Protein AF-A0A2P6FDF3-F1 (afdb_monomer_lite)

Organism: NCBI:txid2138

Foldseek 3Di:
DPPPDDDLLDDDDDDEAEEEAQDDPDCKAADPRYTYHYNVHCRSVCCPPPDPLPPLVVQLNVLLVVDQVLLDAPPCSSQSSCLRSQVCNCVPPVDGPCPDPVNVVVLVVLVPDDPVPNDLVPDPDSSSNNVLVVVLCVVQHPCLVSVLSSVSSPDDPVQRDPHNVSSVVVCQVSSCVSRVHNCVVSD

Secondary structure (DSSP, 8-state):
--TT--GGGSPP-----EE--SS-SSSEEEETTEEEE-TTSTHHHHHHHS-GGG-HHHHHHHHHTT--GGG--TT-HHHHHHHHHHHHHHHHHS--GGGSHHHHHHHHHHHTS-TTT--STT---HHHHHHHHHHHHHHH-TTHHHHHHHHHHTS-GGGS--SHHHHHHHHHHHHHHHHTS--TTT-

pLDDT: mean 93.35, std 7.38, range [57.66, 98.5]

Sequence (187 aa):
MNPNYSGIAKKHQQYIHIVNPDTGAGYASATNYHITFQNDTSAGADLFTSTSNNQWGLWHEIGHTYQTPQYQWNGLTEVTVNISALYVQQKLFNANRLDTPSQITKIKDHFAQSDQQRNFDDISDLFTKLAMFWQLQMAFGNNFYPTLSQYYRLLPFSDNPGTNVEKQQLFIEMTSQVSNCNLAPFL

InterPro domains:
  IPR031161 Peptidase family M60 domain [PF13402] (12-186)
  IPR031161 Peptidase family M60 domain [PS51723] (1-141)
  IPR042279 Peptidase M60, enhancin-like domain 3 [G3DSA:1.10.390.30] (67-187)
  IPR051244 TRPM8 Channel-Associated Factors [PTHR15730] (23-186)

Structure (mmCIF, N/CA/C/O backbone):
data_AF-A0A2P6FDF3-F1
#
_entry.id   AF-A0A2P6FDF3-F1
#
loop_
_atom_site.group_PDB
_atom_site.id
_atom_site.type_symbol
_atom_site.label_atom_id
_atom_site.label_alt_id
_atom_site.label_comp_id
_atom_site.label_asym_id
_atom_site.label_entity_id
_atom_site.label_seq_id
_atom_site.pdbx_PDB_ins_code
_atom_site.Cartn_x
_atom_site.Cartn_y
_atom_site.Cartn_z
_atom_site.occupancy
_atom_site.B_iso_or_equiv
_atom_site.auth_seq_id
_atom_site.auth_comp_id
_atom_site.auth_asym_id
_atom_site.auth_atom_id
_atom_site.pdbx_PDB_model_num
ATOM 1 N N . MET A 1 1 ? 0.413 -17.403 7.632 1.00 57.66 1 MET A N 1
ATOM 2 C CA . MET A 1 1 ? -0.646 -18.150 6.915 1.00 57.66 1 MET A CA 1
ATOM 3 C C . MET A 1 1 ? -0.856 -19.473 7.619 1.00 57.66 1 MET A C 1
ATOM 5 O O . MET A 1 1 ? 0.130 -20.155 7.870 1.00 57.66 1 MET A O 1
ATOM 9 N N . ASN A 1 2 ? -2.098 -19.835 7.942 1.00 59.56 2 ASN A N 1
ATOM 10 C CA . ASN A 1 2 ? -2.384 -21.174 8.455 1.00 59.56 2 ASN A CA 1
ATOM 11 C C . ASN A 1 2 ? -2.309 -22.176 7.278 1.00 59.56 2 ASN A C 1
ATOM 13 O O . ASN A 1 2 ? -3.074 -22.031 6.320 1.00 59.56 2 ASN A O 1
ATOM 17 N N . PRO A 1 3 ? -1.375 -23.147 7.310 1.00 60.97 3 PRO A N 1
ATOM 18 C CA . PRO A 1 3 ? -1.158 -24.093 6.215 1.00 60.97 3 PRO A CA 1
ATOM 19 C C . PRO A 1 3 ? -2.322 -25.074 6.024 1.00 60.97 3 PRO A C 1
ATOM 21 O O . PRO A 1 3 ? -2.383 -25.742 4.995 1.00 60.97 3 PRO A O 1
ATOM 24 N N . ASN A 1 4 ? -3.257 -25.135 6.977 1.00 64.56 4 ASN A N 1
ATOM 25 C CA . ASN A 1 4 ? -4.412 -26.027 6.933 1.00 64.56 4 ASN A CA 1
ATOM 26 C C . ASN A 1 4 ? -5.584 -25.459 6.110 1.00 64.56 4 ASN A C 1
ATOM 28 O O . ASN A 1 4 ? -6.564 -26.167 5.890 1.00 64.56 4 ASN A O 1
ATOM 32 N N . TYR A 1 5 ? -5.514 -24.204 5.646 1.00 66.88 5 TYR A N 1
ATOM 33 C CA . TYR A 1 5 ? -6.557 -23.634 4.789 1.00 66.88 5 TYR A CA 1
ATOM 34 C C . TYR A 1 5 ? -6.471 -24.160 3.345 1.00 66.88 5 TYR A C 1
ATOM 36 O O . TYR A 1 5 ? -5.402 -24.198 2.730 1.00 66.88 5 TYR A O 1
ATOM 44 N N . SER A 1 6 ? -7.626 -24.528 2.788 1.00 69.50 6 SER A N 1
ATOM 45 C CA . SER A 1 6 ? -7.818 -25.022 1.419 1.00 69.50 6 SER A CA 1
ATOM 46 C C . SER A 1 6 ? -8.775 -24.111 0.628 1.00 69.50 6 SER A C 1
ATOM 48 O O . SER A 1 6 ? -9.271 -23.111 1.152 1.00 69.50 6 SER A O 1
ATOM 50 N N . GLY A 1 7 ? -8.998 -24.408 -0.657 1.00 81.06 7 GLY A N 1
ATOM 51 C CA . GLY A 1 7 ? -9.912 -23.635 -1.508 1.00 81.06 7 GLY A CA 1
ATOM 52 C C . GLY A 1 7 ? -9.504 -22.166 -1.665 1.00 81.06 7 GLY A C 1
ATOM 53 O O . GLY A 1 7 ? -8.318 -21.857 -1.770 1.00 81.06 7 GLY A O 1
ATOM 54 N N . ILE A 1 8 ? -10.487 -21.262 -1.641 1.00 77.44 8 ILE A N 1
ATOM 55 C CA . ILE A 1 8 ? -10.323 -19.813 -1.878 1.00 77.44 8 ILE A CA 1
ATOM 56 C C . ILE A 1 8 ? -9.399 -19.109 -0.864 1.00 77.44 8 ILE A C 1
ATOM 58 O O . ILE A 1 8 ? -8.847 -18.043 -1.137 1.00 77.44 8 ILE A O 1
ATOM 62 N N . ALA A 1 9 ? -9.173 -19.705 0.310 1.00 76.81 9 ALA A N 1
ATOM 63 C CA . ALA A 1 9 ? -8.260 -19.166 1.317 1.00 76.81 9 ALA A CA 1
ATOM 64 C C . ALA A 1 9 ? -6.781 -19.508 1.037 1.00 76.81 9 ALA A C 1
ATOM 66 O O . ALA A 1 9 ? -5.882 -18.827 1.554 1.00 76.81 9 ALA A O 1
ATOM 67 N N . LYS A 1 10 ? -6.510 -20.520 0.199 1.00 79.44 10 LYS A N 1
ATOM 68 C CA . LYS A 1 10 ? -5.158 -20.924 -0.200 1.00 79.44 10 LYS A CA 1
ATOM 69 C C . LYS A 1 10 ? -4.652 -20.031 -1.333 1.00 79.44 10 LYS A C 1
ATOM 71 O O . LYS A 1 10 ? -5.355 -19.779 -2.305 1.00 79.44 10 LYS A O 1
ATOM 76 N N . LYS A 1 11 ? -3.395 -19.584 -1.240 1.00 75.25 11 LYS A N 1
ATOM 77 C CA . LYS A 1 11 ? -2.733 -18.903 -2.359 1.00 75.25 11 LYS A CA 1
ATOM 78 C C . LYS A 1 11 ? -2.626 -19.874 -3.541 1.00 75.25 11 LYS A C 1
ATOM 80 O O . LYS A 1 11 ? -1.993 -20.924 -3.413 1.00 75.25 11 LYS A O 1
ATOM 85 N N . HIS A 1 12 ? -3.218 -19.516 -4.678 1.00 75.06 12 HIS A N 1
ATOM 86 C CA . HIS A 1 12 ? -3.027 -20.252 -5.923 1.00 75.06 12 HIS A CA 1
ATOM 87 C C . HIS A 1 12 ? -1.585 -20.103 -6.419 1.00 75.06 12 HIS A C 1
ATOM 89 O O . HIS A 1 12 ? -0.939 -19.072 -6.213 1.00 75.06 12 HIS A O 1
ATOM 95 N N . GLN A 1 13 ? -1.068 -21.148 -7.066 1.00 77.75 13 GLN A N 1
ATOM 96 C CA . GLN A 1 13 ? 0.207 -21.050 -7.764 1.00 77.75 13 GLN A CA 1
ATOM 97 C C . GLN A 1 13 ? 0.029 -20.066 -8.920 1.00 77.75 13 GLN A C 1
ATOM 99 O O . GLN A 1 13 ? -0.765 -20.307 -9.824 1.00 77.75 13 GLN A O 1
ATOM 104 N N . GLN A 1 14 ? 0.732 -18.942 -8.846 1.00 76.06 14 GLN A N 1
ATOM 105 C CA . GLN A 1 14 ? 0.647 -17.869 -9.826 1.00 76.06 14 GLN A CA 1
ATOM 106 C C . GLN A 1 14 ? 2.043 -17.379 -10.180 1.00 76.06 14 GLN A C 1
ATOM 108 O O . GLN A 1 14 ? 2.940 -17.360 -9.331 1.00 76.06 14 GLN A O 1
ATOM 113 N N . TYR A 1 15 ? 2.195 -16.989 -11.437 1.00 86.38 15 TYR A N 1
ATOM 114 C CA . TYR A 1 15 ? 3.407 -16.402 -11.984 1.00 86.38 15 TYR A CA 1
ATOM 115 C C . TYR A 1 15 ? 3.173 -14.908 -12.182 1.00 86.38 15 TYR A C 1
ATOM 117 O O . TYR A 1 15 ? 2.071 -14.497 -12.539 1.00 86.38 15 TYR A O 1
ATOM 125 N N . ILE A 1 16 ? 4.208 -14.106 -11.949 1.00 91.81 16 ILE A N 1
ATOM 126 C CA . ILE A 1 16 ? 4.201 -12.697 -12.334 1.00 91.81 16 ILE A CA 1
ATOM 127 C C . ILE A 1 16 ? 4.784 -12.621 -13.740 1.00 91.81 16 ILE A C 1
ATOM 129 O O . ILE A 1 16 ? 5.938 -12.991 -13.948 1.00 91.81 16 ILE A O 1
ATOM 133 N N . HIS A 1 17 ? 3.979 -12.171 -14.699 1.00 95.81 17 HIS A N 1
ATOM 134 C CA . HIS A 1 17 ? 4.448 -11.869 -16.044 1.00 95.81 17 HIS A CA 1
ATOM 135 C C . HIS A 1 17 ? 4.932 -10.420 -16.084 1.00 95.81 17 HIS A C 1
ATOM 137 O O . HIS A 1 17 ? 4.198 -9.514 -15.691 1.00 95.81 17 HIS A O 1
ATOM 143 N N . ILE A 1 18 ? 6.165 -10.217 -16.541 1.00 97.12 18 ILE A N 1
ATOM 144 C CA . ILE A 1 18 ? 6.782 -8.900 -16.684 1.00 97.12 18 ILE A CA 1
ATOM 145 C C . ILE A 1 18 ? 6.988 -8.638 -18.171 1.00 97.12 18 ILE A C 1
ATOM 147 O O . ILE A 1 18 ? 7.578 -9.472 -18.857 1.00 97.12 18 ILE A O 1
ATOM 151 N N . VAL A 1 19 ? 6.520 -7.490 -18.654 1.00 97.06 19 VAL A N 1
ATOM 152 C CA . VAL A 1 19 ? 6.705 -7.042 -20.038 1.00 97.06 19 VAL A CA 1
ATOM 153 C C . VAL A 1 19 ? 7.520 -5.748 -20.082 1.00 97.06 19 VAL A C 1
ATOM 155 O O . VAL A 1 19 ? 7.410 -4.902 -19.195 1.00 97.06 19 VAL A O 1
ATOM 158 N N . ASN A 1 20 ? 8.344 -5.595 -21.121 1.00 96.75 20 ASN A N 1
ATOM 159 C CA . ASN A 1 20 ? 9.220 -4.438 -21.333 1.00 96.75 20 ASN A CA 1
ATOM 160 C C . ASN A 1 20 ? 8.981 -3.842 -22.736 1.00 96.75 20 ASN A C 1
ATOM 162 O O . ASN A 1 20 ? 9.774 -4.076 -23.646 1.00 96.75 20 ASN A O 1
ATOM 166 N N . PRO A 1 21 ? 7.831 -3.177 -22.955 1.00 97.00 21 PRO A N 1
ATOM 167 C CA . PRO A 1 21 ? 7.507 -2.550 -24.231 1.00 97.00 21 PRO A CA 1
ATOM 168 C C . PRO A 1 21 ? 8.292 -1.248 -24.430 1.00 97.00 21 PRO A C 1
ATOM 170 O O . PRO A 1 21 ? 8.851 -0.691 -23.484 1.00 97.00 21 PRO A O 1
ATOM 173 N N . ASP A 1 22 ? 8.269 -0.720 -25.653 1.00 97.44 22 ASP A N 1
ATOM 174 C CA . ASP A 1 22 ? 8.882 0.578 -25.947 1.00 97.44 22 ASP A CA 1
ATOM 175 C C . ASP A 1 22 ? 8.190 1.726 -25.207 1.00 97.44 22 ASP A C 1
ATOM 177 O O . ASP A 1 22 ? 8.873 2.605 -24.695 1.00 97.44 22 ASP A O 1
ATOM 181 N N . THR A 1 23 ? 6.857 1.694 -25.108 1.00 97.19 23 THR A N 1
ATOM 182 C CA . THR A 1 23 ? 6.051 2.728 -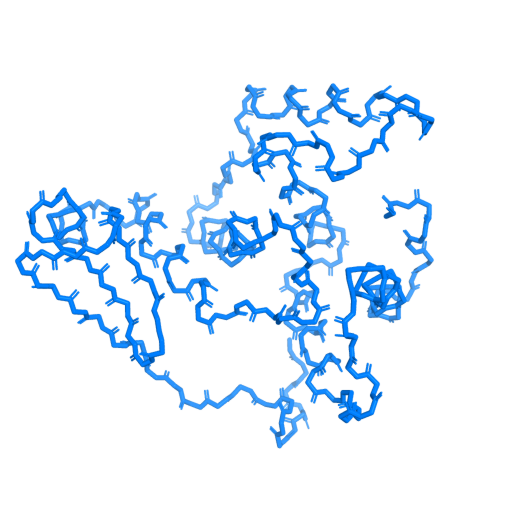24.443 1.00 97.19 23 THR A CA 1
ATOM 183 C C . THR A 1 23 ? 5.000 2.134 -23.510 1.00 97.19 23 THR A C 1
ATOM 185 O O . THR A 1 23 ? 4.612 0.968 -23.643 1.00 97.19 23 THR A O 1
ATOM 188 N N . GLY A 1 24 ? 4.530 2.926 -22.543 1.00 94.94 24 GLY A N 1
ATOM 189 C CA . GLY A 1 24 ? 3.556 2.476 -21.548 1.00 94.94 24 GLY A CA 1
ATOM 190 C C . GLY A 1 24 ? 2.931 3.604 -20.728 1.00 94.94 24 GLY A C 1
ATOM 191 O O . GLY A 1 24 ? 3.204 4.783 -20.935 1.00 94.94 24 GLY A O 1
ATOM 192 N N . ALA A 1 25 ? 2.052 3.233 -19.796 1.00 93.94 25 ALA A N 1
ATOM 193 C CA . ALA A 1 25 ? 1.440 4.174 -18.863 1.00 93.94 25 ALA A CA 1
ATOM 194 C C . ALA A 1 25 ? 2.305 4.346 -17.606 1.00 93.94 25 ALA A C 1
ATOM 196 O O . ALA A 1 25 ? 2.797 3.365 -17.048 1.00 93.94 25 ALA A O 1
ATOM 197 N N . GLY A 1 26 ? 2.436 5.588 -17.133 1.00 95.31 26 GLY A N 1
ATOM 198 C CA . GLY A 1 26 ? 3.179 5.908 -15.913 1.00 95.31 26 GLY A CA 1
ATOM 199 C C . GLY A 1 26 ? 4.690 5.732 -16.065 1.00 95.31 26 GLY A C 1
ATOM 200 O O . GLY A 1 26 ? 5.231 5.869 -17.158 1.00 95.31 26 GLY A O 1
ATOM 201 N N . TYR A 1 27 ? 5.363 5.456 -14.948 1.00 97.06 27 TYR A N 1
ATOM 202 C CA . TYR A 1 27 ? 6.765 5.031 -14.931 1.00 97.06 27 TYR A CA 1
ATOM 203 C C . TYR A 1 27 ? 6.866 3.515 -15.149 1.00 97.06 27 TYR A C 1
ATOM 205 O O . TYR A 1 27 ? 7.557 3.051 -16.043 1.00 97.06 27 TYR A O 1
ATOM 213 N N . ALA A 1 28 ? 6.097 2.760 -14.373 1.00 97.88 28 ALA A N 1
ATOM 214 C CA . ALA A 1 28 ? 5.775 1.356 -14.570 1.00 97.88 28 ALA A CA 1
ATOM 215 C C . ALA A 1 28 ? 4.261 1.203 -14.337 1.00 97.88 28 ALA A C 1
ATOM 217 O O . ALA A 1 28 ? 3.597 2.167 -13.939 1.00 97.88 28 ALA A O 1
ATOM 218 N N . SER A 1 29 ? 3.691 0.039 -14.647 1.00 97.75 29 SER A N 1
ATOM 219 C CA . SER A 1 29 ? 2.267 -0.202 -14.386 1.00 97.75 29 SER A CA 1
ATOM 220 C C . SER A 1 29 ? 1.937 -1.667 -14.146 1.00 97.75 29 SER A C 1
ATOM 222 O O . SER A 1 29 ? 2.615 -2.570 -14.637 1.00 97.75 29 SER A O 1
ATOM 224 N N . ALA A 1 30 ? 0.827 -1.902 -13.457 1.00 97.44 30 ALA A N 1
ATOM 225 C CA . ALA A 1 30 ? 0.239 -3.212 -13.258 1.00 97.44 30 ALA A CA 1
ATOM 226 C C . ALA A 1 30 ? -1.193 -3.227 -13.791 1.00 97.44 30 ALA A C 1
ATOM 228 O O . ALA A 1 30 ? -1.990 -2.322 -13.547 1.00 97.44 30 ALA A O 1
ATOM 229 N N . THR A 1 31 ? -1.536 -4.285 -14.514 1.00 94.88 31 THR A N 1
ATOM 230 C CA . THR A 1 31 ? -2.902 -4.542 -14.967 1.00 94.88 31 THR A CA 1
ATOM 231 C C . THR A 1 31 ? -3.182 -6.036 -14.881 1.00 94.88 31 THR A C 1
ATOM 233 O O . THR A 1 31 ? -2.358 -6.821 -14.403 1.00 94.88 31 THR A O 1
ATOM 236 N N . ASN A 1 32 ? -4.362 -6.455 -15.323 1.00 92.81 32 ASN A N 1
ATOM 237 C CA . ASN A 1 32 ? -4.676 -7.869 -15.416 1.00 92.81 32 ASN A CA 1
ATOM 238 C C . ASN A 1 32 ? -3.591 -8.590 -16.231 1.00 92.81 32 ASN A C 1
ATOM 240 O O . ASN A 1 32 ? -3.209 -8.151 -17.312 1.00 92.81 32 ASN A O 1
ATOM 244 N N . TYR A 1 33 ? -3.136 -9.727 -15.702 1.00 92.44 33 TYR A N 1
ATOM 245 C CA . TYR A 1 33 ? -2.178 -10.656 -16.313 1.00 92.44 33 TYR A CA 1
ATOM 246 C C . TYR A 1 33 ? -0.697 -10.255 -16.324 1.00 92.44 33 TYR A C 1
ATOM 248 O O . TYR A 1 33 ? 0.123 -11.170 -16.395 1.00 92.44 33 TYR A O 1
ATOM 256 N N . HIS A 1 34 ? -0.317 -8.976 -16.241 1.00 95.69 34 HIS A N 1
ATOM 257 C CA . HIS A 1 34 ? 1.097 -8.580 -16.285 1.00 95.69 34 HIS A CA 1
ATOM 258 C C . HIS A 1 34 ? 1.412 -7.271 -15.551 1.00 95.69 34 HIS A C 1
ATOM 260 O O . HIS A 1 34 ? 0.542 -6.433 -15.308 1.00 95.69 34 HIS A O 1
ATOM 266 N N . ILE A 1 35 ? 2.702 -7.074 -15.287 1.00 97.75 35 ILE A N 1
ATOM 267 C CA . ILE A 1 35 ? 3.297 -5.783 -14.930 1.00 97.75 35 ILE A CA 1
ATOM 268 C C . ILE A 1 35 ? 4.232 -5.316 -16.049 1.00 97.75 35 ILE A C 1
ATOM 270 O O . ILE A 1 35 ? 4.837 -6.133 -16.743 1.00 97.75 35 ILE A O 1
ATOM 274 N N . THR A 1 36 ? 4.339 -4.008 -16.226 1.00 98.19 36 THR A N 1
ATOM 275 C CA . THR A 1 36 ? 4.992 -3.358 -17.362 1.00 98.19 36 THR A CA 1
ATOM 276 C C . THR A 1 36 ? 6.081 -2.418 -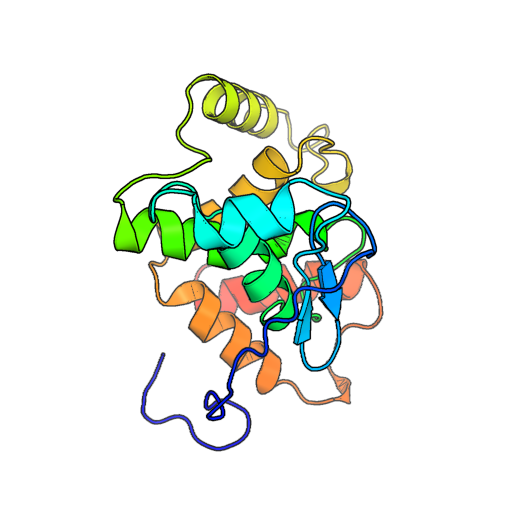16.873 1.00 98.19 36 THR A C 1
ATOM 278 O O . THR A 1 36 ? 5.826 -1.585 -16.008 1.00 98.19 36 THR A O 1
ATOM 281 N N . PHE A 1 37 ? 7.268 -2.527 -17.467 1.00 98.25 37 PHE A N 1
ATOM 282 C CA . PHE A 1 37 ? 8.393 -1.609 -17.279 1.00 98.25 37 PHE A CA 1
ATOM 283 C C . PHE A 1 37 ? 8.807 -1.096 -18.655 1.00 98.25 37 PHE A C 1
ATOM 285 O O . PHE A 1 37 ? 9.518 -1.793 -19.362 1.00 98.25 37 PHE A O 1
ATOM 292 N N . GLN A 1 38 ? 8.319 0.061 -19.085 1.00 97.38 38 GLN A N 1
ATOM 293 C CA . GLN A 1 38 ? 8.517 0.576 -20.446 1.00 97.38 38 GLN A CA 1
ATOM 294 C C . GLN A 1 38 ? 9.881 1.262 -20.655 1.00 97.38 38 GLN A C 1
ATOM 296 O O . GLN A 1 38 ? 10.450 1.817 -19.711 1.00 97.38 38 GLN A O 1
ATOM 301 N N . ASN A 1 39 ? 10.397 1.218 -21.891 1.00 96.25 39 ASN A N 1
ATOM 302 C CA . ASN A 1 39 ? 11.725 1.735 -22.270 1.00 96.25 39 ASN A CA 1
ATOM 303 C C . ASN A 1 39 ? 11.783 3.251 -22.510 1.00 96.25 39 ASN A C 1
ATOM 305 O O . ASN A 1 39 ? 12.855 3.840 -22.390 1.00 96.25 39 ASN A O 1
ATOM 309 N N . ASP A 1 40 ? 10.667 3.889 -22.865 1.00 96.44 40 ASP A N 1
ATOM 310 C CA . ASP A 1 40 ? 10.558 5.350 -23.006 1.00 96.44 40 ASP A CA 1
ATOM 311 C C . ASP A 1 40 ? 10.629 6.093 -21.660 1.00 96.44 40 ASP A C 1
ATOM 313 O O . ASP A 1 40 ? 10.785 7.315 -21.619 1.00 96.44 40 ASP A O 1
ATOM 317 N N . THR A 1 41 ? 10.586 5.344 -20.557 1.00 96.56 41 THR A N 1
ATOM 318 C CA . THR A 1 41 ? 10.941 5.787 -19.208 1.00 96.56 41 THR A CA 1
ATOM 319 C C . THR A 1 41 ? 12.214 5.080 -18.737 1.00 96.56 41 THR A C 1
ATOM 321 O O . THR A 1 41 ? 12.680 4.127 -19.360 1.00 96.56 41 THR A O 1
ATOM 324 N N . SER A 1 42 ? 12.774 5.474 -17.588 1.00 96.50 42 SER A N 1
ATOM 325 C CA . SER A 1 42 ? 13.901 4.717 -17.025 1.00 96.50 42 SER A CA 1
ATOM 326 C C . SER A 1 42 ? 13.498 3.370 -16.406 1.00 96.50 42 SER A C 1
ATOM 328 O O . SER A 1 42 ? 14.386 2.600 -16.062 1.00 96.50 42 SER A O 1
ATOM 330 N N . ALA A 1 43 ? 12.206 3.023 -16.312 1.00 97.12 43 ALA A N 1
ATOM 331 C CA . ALA A 1 43 ? 11.742 1.811 -15.630 1.00 97.12 43 ALA A CA 1
ATOM 332 C C . ALA A 1 43 ? 12.295 0.516 -16.232 1.00 97.12 43 ALA A C 1
ATOM 334 O O . ALA A 1 43 ? 12.720 -0.368 -15.486 1.00 97.12 43 ALA A O 1
ATOM 335 N N . GLY A 1 44 ? 12.335 0.407 -17.564 1.00 96.75 44 GLY A N 1
ATOM 336 C CA . GLY A 1 44 ? 12.959 -0.733 -18.239 1.00 96.75 44 GLY A CA 1
ATOM 337 C C . GLY A 1 44 ? 14.430 -0.894 -17.848 1.00 96.75 44 GLY A C 1
ATOM 338 O O . GLY A 1 44 ? 14.854 -1.969 -17.430 1.00 96.75 44 GLY A O 1
ATOM 339 N N . ALA A 1 45 ? 15.203 0.194 -17.905 1.00 96.19 45 ALA A N 1
ATOM 340 C CA . ALA A 1 45 ? 16.612 0.183 -17.517 1.00 96.19 45 ALA A CA 1
ATOM 341 C C . ALA A 1 45 ? 16.796 -0.124 -16.022 1.00 96.19 45 ALA A C 1
ATOM 343 O O . ALA A 1 45 ? 17.640 -0.947 -15.659 1.00 96.19 45 ALA A O 1
ATOM 344 N N . ASP A 1 46 ? 15.994 0.491 -15.155 1.00 96.56 46 ASP A N 1
ATOM 345 C CA . ASP A 1 46 ? 16.073 0.336 -13.706 1.00 96.56 46 ASP A CA 1
ATOM 346 C C . ASP A 1 46 ? 15.763 -1.106 -13.282 1.00 96.56 46 ASP A C 1
ATOM 348 O O . ASP A 1 46 ? 16.459 -1.643 -12.421 1.00 96.56 46 ASP A O 1
ATOM 352 N N . LEU A 1 47 ? 14.818 -1.782 -13.948 1.00 95.62 47 LEU A N 1
ATOM 353 C CA . LEU A 1 47 ? 14.505 -3.192 -13.701 1.00 95.62 47 LEU A CA 1
ATOM 354 C C . LEU A 1 47 ? 15.740 -4.099 -13.846 1.00 95.62 47 LEU A C 1
ATOM 356 O O . LEU A 1 47 ? 15.940 -4.994 -13.024 1.00 95.62 47 LEU A O 1
ATOM 360 N N . PHE A 1 48 ? 16.578 -3.864 -14.860 1.00 93.06 48 PHE A N 1
ATOM 361 C CA . PHE A 1 48 ? 17.732 -4.719 -15.163 1.00 93.06 48 PHE A CA 1
ATOM 362 C C . PHE A 1 48 ? 19.044 -4.251 -14.529 1.00 93.06 48 PHE A C 1
ATOM 364 O O . PHE A 1 48 ? 19.952 -5.063 -14.347 1.00 93.06 48 PHE A O 1
ATOM 371 N N . THR A 1 49 ? 19.170 -2.960 -14.213 1.00 95.88 49 THR A N 1
ATOM 372 C CA . THR A 1 49 ? 20.445 -2.363 -13.779 1.00 95.88 49 THR A CA 1
ATOM 373 C C . THR A 1 49 ? 20.464 -1.935 -12.316 1.00 95.88 49 THR A C 1
ATOM 375 O O . THR A 1 49 ? 21.547 -1.845 -11.733 1.00 95.88 49 THR A O 1
ATOM 378 N N . SER A 1 50 ? 19.302 -1.721 -11.688 1.00 95.38 50 SER A N 1
ATOM 379 C CA . SER A 1 50 ? 19.251 -1.365 -10.270 1.00 95.38 50 SER A CA 1
ATOM 380 C C . SER A 1 50 ? 19.681 -2.529 -9.387 1.00 95.38 50 SER A C 1
ATOM 382 O O . SER A 1 50 ? 19.335 -3.694 -9.607 1.00 95.38 50 SER A O 1
ATOM 384 N N . THR A 1 51 ? 20.392 -2.195 -8.313 1.00 94.94 51 THR A N 1
ATOM 385 C CA . THR A 1 51 ? 20.733 -3.141 -7.254 1.00 94.94 51 THR A CA 1
ATOM 386 C C . THR A 1 51 ? 19.473 -3.720 -6.624 1.00 94.94 51 THR A C 1
ATOM 388 O O . THR A 1 51 ? 18.432 -3.068 -6.555 1.00 94.94 51 THR A O 1
ATOM 391 N N . SER A 1 52 ? 19.569 -4.941 -6.095 1.00 91.50 52 SER A N 1
ATOM 392 C CA . SER A 1 52 ? 18.414 -5.631 -5.514 1.00 91.50 52 SER A CA 1
ATOM 393 C C . SER A 1 52 ? 17.739 -4.840 -4.390 1.00 91.50 52 SER A C 1
ATOM 395 O O . SER A 1 52 ? 16.530 -4.937 -4.251 1.00 91.50 52 SER A O 1
ATOM 397 N N . ASN A 1 53 ? 18.470 -4.017 -3.631 1.00 91.75 53 ASN A N 1
ATOM 398 C CA . ASN A 1 53 ? 17.921 -3.162 -2.572 1.00 91.75 53 ASN A CA 1
ATOM 399 C C . ASN A 1 53 ? 17.240 -1.869 -3.073 1.00 91.75 53 ASN A C 1
ATOM 401 O O . ASN A 1 53 ? 16.670 -1.146 -2.258 1.00 91.75 53 ASN A O 1
ATOM 405 N N . ASN A 1 54 ? 17.275 -1.588 -4.380 1.00 93.69 54 ASN A N 1
ATOM 406 C CA . ASN A 1 54 ? 16.676 -0.412 -5.016 1.00 93.69 54 ASN A CA 1
ATOM 407 C C . ASN A 1 54 ? 15.593 -0.788 -6.050 1.00 93.69 54 ASN A C 1
ATOM 409 O O . ASN A 1 54 ? 15.393 -0.100 -7.043 1.00 93.69 54 ASN A O 1
ATOM 413 N N . GLN A 1 55 ? 14.879 -1.891 -5.824 1.00 96.19 55 GLN A N 1
ATOM 414 C CA . GLN A 1 55 ? 13.866 -2.427 -6.744 1.00 96.19 55 GLN A CA 1
ATOM 415 C C . GLN A 1 55 ? 12.431 -2.060 -6.318 1.00 96.19 55 GLN A C 1
ATOM 417 O O . GLN A 1 55 ? 11.507 -2.863 -6.444 1.00 96.19 55 GLN A O 1
ATOM 422 N N . TRP A 1 56 ? 12.223 -0.844 -5.791 1.00 97.25 56 TRP A N 1
ATOM 423 C CA . TRP A 1 56 ? 10.907 -0.432 -5.277 1.00 97.25 56 TRP A CA 1
ATOM 424 C C . TRP A 1 56 ? 9.816 -0.498 -6.346 1.00 97.25 56 TRP A C 1
ATOM 426 O O . TRP A 1 56 ? 8.733 -0.988 -6.047 1.00 97.25 56 TRP A O 1
ATOM 436 N N . GLY A 1 57 ? 10.104 -0.057 -7.578 1.00 96.94 57 GLY A N 1
ATOM 437 C CA . GLY A 1 57 ? 9.159 -0.141 -8.698 1.00 96.94 57 GLY A CA 1
ATOM 438 C C . GLY A 1 57 ? 8.683 -1.575 -8.932 1.00 96.94 57 GLY A C 1
ATOM 439 O O . GLY A 1 57 ? 7.487 -1.832 -8.934 1.00 96.94 57 GLY A O 1
ATOM 440 N N . LEU A 1 58 ? 9.606 -2.542 -8.986 1.00 97.50 58 LEU A N 1
ATOM 441 C CA . LEU A 1 58 ? 9.265 -3.963 -9.100 1.00 97.50 58 LEU A CA 1
ATOM 442 C C . LEU A 1 58 ? 8.353 -4.444 -7.965 1.00 97.50 58 LEU A C 1
ATOM 444 O O . LEU A 1 58 ? 7.347 -5.105 -8.217 1.00 97.50 58 LEU A O 1
ATOM 448 N N . TRP A 1 59 ? 8.680 -4.126 -6.712 1.00 97.88 59 TRP A N 1
ATOM 449 C CA . TRP A 1 59 ? 7.873 -4.578 -5.573 1.00 97.88 59 TRP A CA 1
ATOM 450 C C . TRP A 1 59 ? 6.505 -3.899 -5.511 1.00 97.88 59 TRP A C 1
ATOM 452 O O . TRP A 1 59 ? 5.536 -4.528 -5.086 1.00 97.88 59 TRP A O 1
ATOM 462 N N . HIS A 1 60 ? 6.436 -2.637 -5.925 1.00 98.25 60 HIS A N 1
ATOM 463 C CA . HIS A 1 60 ? 5.221 -1.842 -5.994 1.00 98.25 60 HIS A CA 1
ATOM 464 C C . HIS A 1 60 ? 4.272 -2.385 -7.069 1.00 98.25 60 HIS A C 1
ATOM 466 O O . HIS A 1 60 ? 3.147 -2.752 -6.741 1.00 98.25 60 HIS A O 1
ATOM 472 N N . GLU A 1 61 ? 4.742 -2.592 -8.303 1.00 98.06 61 GLU A N 1
ATOM 473 C CA . GLU A 1 61 ? 3.895 -3.148 -9.368 1.00 98.06 61 GLU A CA 1
ATOM 474 C C . GLU A 1 61 ? 3.426 -4.572 -9.054 1.00 98.06 61 GLU A C 1
ATOM 476 O O . GLU A 1 61 ? 2.266 -4.923 -9.269 1.00 98.06 61 GLU A O 1
ATOM 481 N N . ILE A 1 62 ? 4.297 -5.403 -8.466 1.00 96.75 62 ILE A N 1
ATOM 482 C CA . ILE A 1 62 ? 3.868 -6.703 -7.938 1.00 96.75 62 ILE A CA 1
ATOM 483 C C . ILE A 1 62 ? 2.778 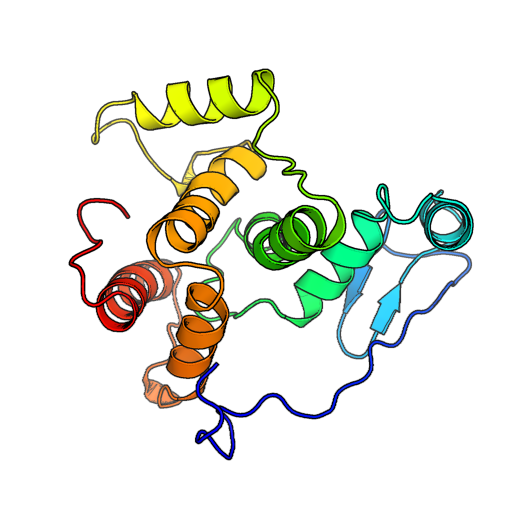-6.496 -6.883 1.00 96.75 62 ILE A C 1
ATOM 485 O O . ILE A 1 62 ? 1.778 -7.210 -6.905 1.00 96.75 62 ILE A O 1
ATOM 489 N N . GLY A 1 63 ? 2.938 -5.531 -5.978 1.00 96.81 63 GLY A N 1
ATOM 490 C CA . GLY A 1 63 ? 1.970 -5.217 -4.932 1.00 96.81 63 GLY A CA 1
ATOM 491 C C . GLY A 1 63 ? 0.567 -4.924 -5.460 1.00 96.81 63 GLY A C 1
ATOM 492 O O . GLY A 1 63 ? -0.396 -5.417 -4.872 1.00 96.81 63 GLY A O 1
ATOM 493 N N . HIS A 1 64 ? 0.434 -4.227 -6.593 1.00 97.44 64 HIS A N 1
ATOM 494 C CA . HIS A 1 64 ? -0.870 -3.965 -7.212 1.00 97.44 64 HIS A CA 1
ATOM 495 C C . HIS A 1 64 ? -1.615 -5.264 -7.544 1.00 97.44 64 HIS A C 1
ATOM 497 O O . HIS A 1 64 ? -2.824 -5.356 -7.348 1.00 97.44 64 HIS A O 1
ATOM 503 N N . THR A 1 65 ? -0.894 -6.322 -7.933 1.00 93.94 65 THR A N 1
ATOM 504 C CA . THR A 1 65 ? -1.485 -7.647 -8.208 1.00 93.94 65 THR A CA 1
ATOM 505 C C . THR A 1 65 ? -1.968 -8.389 -6.950 1.00 93.94 65 THR A C 1
ATOM 507 O O . THR A 1 65 ? -2.684 -9.384 -7.057 1.00 93.94 65 THR A O 1
ATOM 510 N N . TYR A 1 66 ? -1.588 -7.922 -5.754 1.00 91.75 66 TYR A N 1
ATOM 511 C CA . TYR A 1 66 ? -1.932 -8.523 -4.459 1.00 91.75 66 TYR A CA 1
ATOM 512 C C . TYR A 1 66 ? -2.830 -7.638 -3.581 1.00 91.75 66 TYR A C 1
ATOM 514 O O . TYR A 1 66 ? -3.175 -8.052 -2.468 1.00 91.75 66 TYR A O 1
ATOM 522 N N . GLN A 1 67 ? -3.213 -6.439 -4.035 1.00 94.69 67 GLN A N 1
ATOM 523 C CA . GLN A 1 67 ? -4.110 -5.575 -3.271 1.00 94.69 67 GLN A CA 1
ATOM 524 C C . GLN A 1 67 ? -5.451 -6.271 -3.024 1.00 94.69 67 GLN A C 1
ATOM 526 O O . GLN A 1 67 ? -6.031 -6.896 -3.910 1.00 94.69 67 GLN A O 1
ATOM 531 N N . THR A 1 68 ? -5.947 -6.174 -1.790 1.00 95.12 68 THR A N 1
ATOM 532 C CA . THR A 1 68 ? -7.254 -6.731 -1.430 1.00 95.12 68 THR A CA 1
ATOM 533 C C . THR A 1 68 ? -8.311 -5.637 -1.619 1.00 95.12 68 THR A C 1
ATOM 535 O O . THR A 1 68 ? -8.290 -4.643 -0.886 1.00 95.12 68 THR A O 1
ATOM 538 N N . PRO A 1 69 ? -9.244 -5.786 -2.574 1.00 94.62 69 PRO A N 1
ATOM 539 C CA . PRO A 1 69 ? -10.155 -4.708 -2.970 1.00 94.62 69 PRO A CA 1
ATOM 540 C C . PRO A 1 69 ? -11.155 -4.302 -1.874 1.00 94.62 69 PRO A C 1
ATOM 542 O O . PRO A 1 69 ? -11.658 -3.171 -1.877 1.00 94.62 69 PRO A O 1
ATOM 545 N N . GLN A 1 70 ? -11.439 -5.201 -0.925 1.00 96.25 70 GLN A N 1
ATOM 546 C CA . GLN A 1 70 ? -12.388 -4.976 0.167 1.00 96.25 70 GLN A CA 1
ATOM 547 C C . GLN A 1 70 ? -11.929 -3.909 1.169 1.00 96.25 70 GLN A C 1
ATOM 549 O O . GLN A 1 70 ? -12.778 -3.286 1.793 1.00 96.25 70 GLN A O 1
ATOM 554 N N . TYR A 1 71 ? -10.623 -3.647 1.292 1.00 95.44 71 TYR A N 1
ATOM 555 C CA . TYR A 1 71 ? -10.091 -2.550 2.117 1.00 95.44 71 TYR A CA 1
ATOM 556 C C . TYR A 1 71 ? -9.416 -1.450 1.285 1.00 95.44 71 TYR A C 1
ATOM 558 O O . TYR A 1 71 ? -8.560 -0.713 1.765 1.00 95.44 71 TYR A O 1
ATOM 566 N N . GLN A 1 72 ? -9.812 -1.318 0.017 1.00 95.62 72 GLN A N 1
ATOM 567 C CA . GLN A 1 72 ? -9.348 -0.264 -0.884 1.00 95.62 72 GLN A CA 1
ATOM 568 C C . GLN A 1 72 ? -10.488 0.724 -1.161 1.00 95.62 72 GLN A C 1
ATOM 570 O O . GLN A 1 72 ? -11.188 0.621 -2.172 1.00 95.62 72 GLN A O 1
ATOM 575 N N . TRP A 1 73 ? -10.725 1.654 -0.235 1.00 96.75 73 TRP A N 1
ATOM 576 C CA . TRP A 1 73 ? -11.585 2.814 -0.493 1.00 96.75 73 TRP A CA 1
ATOM 577 C C . TRP A 1 73 ? -10.839 3.892 -1.292 1.00 96.75 73 TRP A C 1
ATOM 579 O O . TRP A 1 73 ? -9.656 3.746 -1.623 1.00 96.75 73 TRP A O 1
ATOM 589 N N . ASN A 1 74 ? -11.550 4.956 -1.667 1.00 96.25 74 ASN A N 1
ATOM 590 C CA . ASN A 1 74 ? -10.996 6.025 -2.494 1.00 96.25 74 ASN A CA 1
ATOM 591 C C . ASN A 1 74 ? -9.691 6.592 -1.915 1.00 96.25 74 ASN A C 1
ATOM 593 O O . ASN A 1 74 ? -9.586 6.871 -0.726 1.00 96.25 74 ASN A O 1
ATOM 597 N N . GLY A 1 75 ? -8.696 6.775 -2.786 1.00 95.81 75 GLY A N 1
ATOM 598 C CA . GLY A 1 75 ? -7.382 7.296 -2.408 1.00 95.81 75 GLY A CA 1
ATOM 599 C C . GLY A 1 75 ? -6.389 6.248 -1.895 1.00 95.81 75 GLY A C 1
ATOM 600 O O . GLY A 1 75 ? -5.259 6.617 -1.588 1.00 95.81 75 GLY A O 1
ATOM 601 N N . LEU A 1 76 ? -6.758 4.960 -1.833 1.00 97.62 76 LEU A N 1
ATOM 602 C CA . LEU A 1 76 ? -5.873 3.908 -1.315 1.00 97.62 76 LEU A CA 1
ATOM 603 C C . LEU A 1 76 ? -5.148 3.057 -2.356 1.00 97.62 76 LEU A C 1
ATOM 605 O O . LEU A 1 76 ? -4.314 2.240 -1.964 1.00 97.62 76 LEU A O 1
ATOM 609 N N . THR A 1 77 ? -5.416 3.239 -3.651 1.00 97.12 77 THR A N 1
ATOM 610 C CA . THR A 1 77 ? -4.756 2.466 -4.720 1.00 97.12 77 THR A CA 1
ATOM 611 C C . THR A 1 77 ? -3.236 2.554 -4.630 1.00 97.12 77 THR A C 1
ATOM 613 O O . THR A 1 77 ? -2.582 1.521 -4.562 1.00 97.12 77 THR A O 1
ATOM 616 N N . GLU A 1 78 ? -2.695 3.760 -4.466 1.00 97.81 78 GLU A N 1
ATOM 617 C CA . GLU A 1 78 ? -1.252 4.000 -4.315 1.00 97.81 78 GLU A CA 1
ATOM 618 C C . GLU A 1 78 ? -0.752 3.881 -2.868 1.00 97.81 78 GLU A C 1
ATOM 620 O O . GLU A 1 78 ? 0.426 4.087 -2.583 1.00 97.81 78 GLU A O 1
ATOM 625 N N . VAL A 1 79 ? -1.634 3.542 -1.924 1.00 98.38 79 VAL A N 1
ATOM 626 C CA . VAL A 1 79 ? -1.286 3.387 -0.506 1.00 98.38 79 VAL A CA 1
ATOM 627 C C . VAL A 1 79 ? -1.125 1.910 -0.174 1.00 98.38 79 VAL A C 1
ATOM 629 O O . VAL A 1 79 ? -0.024 1.471 0.147 1.00 98.38 79 VAL A O 1
ATOM 632 N N . THR A 1 80 ? -2.191 1.110 -0.283 1.00 98.25 80 THR A N 1
ATOM 633 C CA . THR A 1 80 ? -2.188 -0.281 0.207 1.00 98.25 80 THR A CA 1
ATOM 634 C C . THR A 1 80 ? -1.292 -1.207 -0.617 1.00 98.25 80 THR A C 1
ATOM 636 O O . THR A 1 80 ? -0.799 -2.199 -0.082 1.00 98.25 80 THR A O 1
ATOM 639 N N . VAL A 1 81 ? -0.986 -0.846 -1.870 1.00 98.00 81 VAL A N 1
ATOM 640 C CA . VAL A 1 81 ? 0.047 -1.487 -2.706 1.00 98.00 81 VAL A CA 1
ATOM 641 C C . VAL A 1 81 ? 1.407 -1.554 -2.0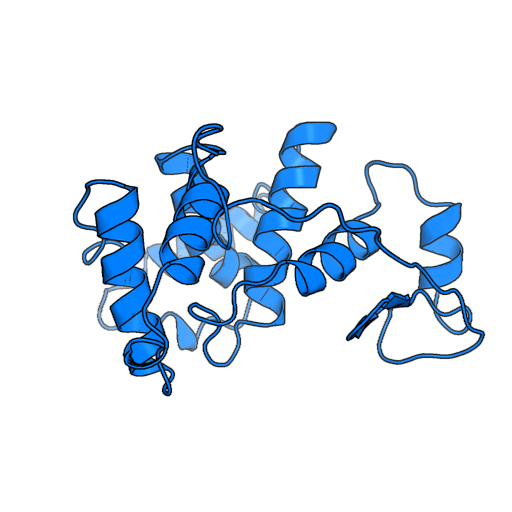03 1.00 98.00 81 VAL A C 1
ATOM 643 O O . VAL A 1 81 ? 2.148 -2.534 -2.118 1.00 98.00 81 VAL A O 1
ATOM 646 N N . ASN A 1 82 ? 1.725 -0.540 -1.197 1.00 98.50 82 ASN A N 1
ATOM 647 C CA . ASN A 1 82 ? 3.022 -0.427 -0.549 1.00 98.50 82 ASN A CA 1
ATOM 648 C C . ASN A 1 82 ? 3.141 -1.269 0.733 1.00 98.50 82 ASN A C 1
ATOM 650 O O . ASN A 1 82 ? 4.238 -1.367 1.276 1.00 98.50 82 ASN A O 1
ATOM 654 N N . ILE A 1 83 ? 2.074 -1.938 1.195 1.00 98.19 83 ILE A N 1
ATOM 655 C CA . ILE A 1 83 ? 2.149 -2.881 2.328 1.00 98.19 83 ILE A CA 1
ATOM 656 C C . ILE A 1 83 ? 3.088 -4.043 1.976 1.00 98.19 83 ILE A C 1
ATOM 658 O O . ILE A 1 83 ? 4.017 -4.355 2.723 1.00 98.19 83 ILE A O 1
ATOM 662 N N . SER A 1 84 ? 2.897 -4.661 0.805 1.00 96.38 84 SER A N 1
ATOM 663 C CA . SER A 1 84 ? 3.780 -5.731 0.334 1.00 96.38 84 SER A CA 1
ATOM 664 C C . SER A 1 84 ? 5.167 -5.217 -0.043 1.00 96.38 84 SER A C 1
ATOM 666 O O . SER A 1 84 ? 6.150 -5.907 0.223 1.00 96.38 84 SER A O 1
ATOM 668 N N . ALA A 1 85 ? 5.275 -4.009 -0.608 1.00 97.81 85 ALA A N 1
ATOM 669 C CA . ALA A 1 85 ? 6.572 -3.420 -0.947 1.00 97.81 85 ALA A CA 1
ATOM 670 C C . ALA A 1 85 ? 7.431 -3.176 0.307 1.00 97.81 85 ALA A C 1
ATOM 672 O O . ALA A 1 85 ? 8.599 -3.570 0.341 1.00 97.81 85 ALA A O 1
ATOM 673 N N . LEU A 1 86 ? 6.839 -2.625 1.375 1.00 97.81 86 LEU A N 1
ATOM 674 C CA . LEU A 1 86 ? 7.501 -2.475 2.673 1.00 97.81 86 LEU A CA 1
ATOM 675 C C . LEU A 1 86 ? 7.891 -3.821 3.280 1.00 97.81 86 LEU A C 1
ATOM 677 O O . LEU A 1 86 ? 9.000 -3.956 3.795 1.00 97.81 86 LEU A O 1
ATOM 681 N N . TYR A 1 87 ? 7.020 -4.831 3.190 1.00 97.31 87 TYR A N 1
ATOM 682 C CA . TYR A 1 87 ? 7.350 -6.176 3.658 1.00 97.31 87 TYR A CA 1
ATOM 683 C C . TYR A 1 87 ? 8.585 -6.743 2.951 1.00 97.31 87 TYR A C 1
ATOM 685 O O . TYR A 1 87 ? 9.479 -7.260 3.619 1.00 97.31 87 TYR A O 1
ATOM 693 N N . VAL A 1 88 ? 8.669 -6.629 1.621 1.00 96.81 88 VAL A N 1
ATOM 694 C CA . VAL A 1 88 ? 9.835 -7.093 0.852 1.00 96.81 88 VAL A CA 1
ATOM 695 C C . VAL A 1 88 ? 11.094 -6.338 1.271 1.00 96.81 88 VAL A C 1
ATOM 697 O O . VAL A 1 88 ? 12.108 -6.972 1.573 1.00 96.81 88 VAL A O 1
ATOM 700 N N . GLN A 1 89 ? 11.021 -5.007 1.359 1.00 97.00 89 GLN A N 1
ATOM 701 C CA . GLN A 1 89 ? 12.155 -4.177 1.758 1.00 97.00 89 GLN A CA 1
ATOM 702 C C . GLN A 1 89 ? 12.668 -4.550 3.157 1.00 97.00 89 GLN A C 1
ATOM 704 O O . GLN A 1 89 ? 13.863 -4.799 3.339 1.00 97.00 89 GLN A O 1
ATOM 709 N N . GLN A 1 90 ? 11.760 -4.662 4.129 1.00 96.31 90 GLN A N 1
ATOM 710 C CA . GLN A 1 90 ? 12.098 -5.028 5.500 1.00 96.31 90 GLN A CA 1
ATOM 711 C C . GLN A 1 90 ? 12.675 -6.442 5.560 1.00 96.31 90 GLN A C 1
ATOM 713 O O . GLN A 1 90 ? 13.693 -6.672 6.211 1.00 96.31 90 GLN A O 1
ATOM 718 N N . LYS A 1 91 ? 12.050 -7.400 4.869 1.00 96.31 91 LYS A N 1
ATOM 719 C CA . LYS A 1 91 ? 12.418 -8.812 4.969 1.00 96.31 91 LYS A CA 1
ATOM 720 C C . LYS A 1 91 ? 13.762 -9.130 4.320 1.00 96.31 91 LYS A C 1
ATOM 722 O O . LYS A 1 91 ? 14.470 -9.993 4.834 1.00 96.31 91 LYS A O 1
ATOM 727 N N . LEU A 1 92 ? 14.085 -8.485 3.200 1.00 96.69 92 LEU A N 1
ATOM 728 C CA . LEU A 1 92 ? 15.296 -8.776 2.429 1.00 96.69 92 LEU A CA 1
ATOM 729 C C . LEU A 1 92 ? 16.475 -7.869 2.787 1.00 96.69 92 LEU A C 1
ATOM 731 O O . LEU A 1 92 ? 17.617 -8.307 2.684 1.00 96.69 92 LEU A O 1
ATOM 735 N N . PHE A 1 93 ? 16.214 -6.631 3.214 1.00 96.69 93 PHE A N 1
ATOM 736 C CA . PHE A 1 93 ? 17.262 -5.619 3.389 1.00 96.69 93 PHE A CA 1
ATOM 737 C C . PHE A 1 93 ? 17.290 -4.986 4.779 1.00 96.69 93 PHE A C 1
ATOM 739 O O . PHE A 1 93 ? 18.115 -4.108 5.013 1.00 96.69 93 PHE A O 1
ATOM 746 N N . ASN A 1 94 ? 16.415 -5.414 5.700 1.00 95.50 94 ASN A N 1
ATOM 747 C CA . ASN A 1 94 ? 16.301 -4.844 7.046 1.00 95.50 94 ASN A CA 1
ATOM 748 C C . ASN A 1 94 ? 16.171 -3.306 7.030 1.00 95.50 94 ASN A C 1
ATOM 750 O O . ASN A 1 94 ? 16.726 -2.608 7.876 1.00 95.50 94 ASN A O 1
ATOM 754 N N . ALA A 1 95 ? 15.466 -2.787 6.025 1.00 95.62 95 ALA A N 1
ATOM 755 C CA . ALA A 1 95 ? 15.232 -1.366 5.812 1.00 95.62 95 ALA A CA 1
ATOM 756 C C . ALA A 1 95 ? 13.734 -1.107 5.646 1.00 95.62 95 ALA A C 1
ATOM 758 O O . ALA A 1 95 ? 12.990 -1.980 5.198 1.00 95.62 95 ALA A O 1
ATOM 759 N N . ASN A 1 96 ? 13.297 0.104 5.977 1.00 95.25 96 ASN A N 1
ATOM 760 C CA . ASN A 1 96 ? 11.908 0.504 5.832 1.00 95.25 96 ASN A CA 1
ATOM 761 C C . ASN A 1 96 ? 11.822 1.950 5.346 1.00 95.25 96 ASN A C 1
ATOM 763 O O . ASN A 1 96 ? 12.423 2.854 5.924 1.00 95.25 96 ASN A O 1
ATOM 767 N N . ARG A 1 97 ? 11.054 2.181 4.283 1.00 95.75 97 ARG A N 1
ATOM 768 C CA . ARG A 1 97 ? 10.880 3.510 3.691 1.00 95.75 97 ARG A CA 1
ATOM 769 C C . ARG A 1 97 ? 10.191 4.505 4.634 1.00 95.75 97 ARG A C 1
ATOM 771 O O . ARG A 1 97 ? 10.376 5.709 4.469 1.00 95.75 97 ARG A O 1
ATOM 778 N N . LEU A 1 98 ? 9.449 4.018 5.629 1.00 97.06 98 LEU A N 1
ATOM 779 C CA . LEU A 1 98 ? 8.820 4.840 6.662 1.00 97.06 98 LEU A CA 1
ATOM 780 C C . LEU A 1 98 ? 9.787 5.271 7.775 1.00 97.06 98 LEU A C 1
ATOM 782 O O . LEU A 1 98 ? 9.480 6.224 8.482 1.00 97.06 98 LEU A O 1
ATOM 786 N N . ASP A 1 99 ? 10.963 4.644 7.893 1.00 95.94 99 ASP A N 1
ATOM 787 C CA . ASP A 1 99 ? 11.907 4.896 8.996 1.00 95.94 99 ASP A CA 1
ATOM 788 C C . ASP A 1 99 ? 12.843 6.092 8.739 1.00 95.94 99 ASP A C 1
ATOM 790 O O . ASP A 1 99 ? 13.743 6.381 9.531 1.00 95.94 99 ASP A O 1
ATOM 794 N N . THR A 1 100 ? 12.658 6.820 7.633 1.00 95.94 100 THR A N 1
ATOM 795 C CA . THR A 1 100 ? 13.436 8.044 7.399 1.00 95.94 100 THR A CA 1
ATOM 796 C C . THR A 1 100 ? 13.043 9.125 8.416 1.00 95.94 100 THR A C 1
ATOM 798 O O . THR A 1 100 ? 11.855 9.271 8.713 1.00 95.94 100 THR A O 1
ATOM 801 N N . PRO A 1 101 ? 13.989 9.939 8.929 1.00 96.88 101 PRO A N 1
ATOM 802 C CA . PRO A 1 101 ? 13.666 10.975 9.911 1.00 96.88 101 PRO A CA 1
ATOM 803 C C . PRO A 1 101 ? 12.556 11.929 9.454 1.00 96.88 101 PRO A C 1
ATOM 805 O O . PRO A 1 101 ? 11.679 12.271 10.240 1.00 96.88 101 PRO A O 1
ATOM 808 N N . SER A 1 102 ? 12.553 12.316 8.175 1.00 96.62 102 SER A N 1
ATOM 809 C CA . SER A 1 102 ? 11.522 13.189 7.607 1.00 96.62 102 SER A CA 1
ATOM 810 C C . SER A 1 102 ? 10.145 12.526 7.583 1.00 96.62 102 SER A C 1
ATOM 812 O O . SER A 1 102 ? 9.157 13.176 7.924 1.00 96.62 102 SER A O 1
ATOM 814 N N . GLN A 1 103 ? 10.064 11.243 7.218 1.00 97.12 103 GLN A N 1
ATOM 815 C CA . GLN A 1 103 ? 8.793 10.525 7.199 1.00 97.12 103 GLN A CA 1
ATOM 816 C C . GLN A 1 103 ? 8.271 10.265 8.614 1.00 97.12 103 GLN A C 1
ATOM 818 O O . GLN A 1 103 ? 7.087 10.471 8.867 1.00 97.12 103 GLN A O 1
ATOM 823 N N . ILE A 1 104 ? 9.147 9.903 9.556 1.00 96.56 104 ILE A N 1
ATOM 824 C CA . ILE A 1 104 ? 8.788 9.747 10.971 1.00 96.56 104 ILE A CA 1
ATOM 825 C C . ILE A 1 104 ? 8.196 11.047 11.525 1.00 96.56 104 ILE A C 1
ATOM 827 O O . ILE A 1 104 ? 7.190 10.994 12.230 1.00 96.56 104 ILE A O 1
ATOM 831 N N . THR A 1 105 ? 8.786 12.204 11.209 1.00 96.88 105 THR A N 1
ATOM 832 C CA . THR A 1 105 ? 8.243 13.505 11.629 1.00 96.88 105 THR A CA 1
ATOM 833 C C . THR A 1 105 ? 6.837 13.723 11.077 1.00 96.88 105 THR A C 1
ATOM 835 O O . THR A 1 105 ? 5.924 13.944 11.862 1.00 96.88 105 THR A O 1
ATOM 838 N N . LYS A 1 106 ? 6.619 13.542 9.766 1.00 95.50 106 LYS A N 1
ATOM 839 C CA . LYS A 1 106 ? 5.279 13.673 9.159 1.00 95.50 106 LYS A CA 1
ATOM 840 C C . LYS A 1 106 ? 4.237 12.765 9.817 1.00 95.50 106 LYS A C 1
ATOM 842 O O . LYS A 1 106 ? 3.108 13.186 10.054 1.00 95.50 106 LYS A O 1
ATOM 847 N N . ILE A 1 107 ? 4.617 11.519 10.104 1.00 94.88 107 ILE A N 1
ATOM 848 C CA . ILE A 1 107 ? 3.752 10.539 10.767 1.00 94.88 107 ILE A CA 1
ATOM 849 C C . ILE A 1 107 ? 3.396 11.018 12.179 1.00 94.88 107 ILE A C 1
ATOM 851 O O . ILE A 1 107 ? 2.222 11.044 12.542 1.00 94.88 107 ILE A O 1
ATOM 855 N N . LYS A 1 108 ? 4.393 11.431 12.969 1.00 93.88 108 LYS A N 1
ATOM 856 C CA . LYS A 1 108 ? 4.182 11.935 14.334 1.00 93.88 108 LYS A CA 1
ATOM 857 C C . LYS A 1 108 ? 3.305 13.181 14.359 1.00 93.88 108 LYS A C 1
ATOM 859 O O . LYS A 1 108 ? 2.391 13.238 15.175 1.00 93.88 108 LYS A O 1
ATOM 864 N N . ASP A 1 109 ? 3.556 14.130 13.465 1.00 92.38 109 ASP A N 1
ATOM 865 C CA . ASP A 1 109 ? 2.801 15.381 13.387 1.00 92.38 109 ASP A CA 1
ATOM 866 C C . ASP A 1 109 ? 1.323 15.116 13.085 1.00 92.38 109 ASP A C 1
ATOM 868 O O . ASP A 1 109 ? 0.450 15.727 13.697 1.00 92.38 109 ASP A O 1
ATOM 872 N N . HIS A 1 110 ? 1.028 14.159 12.199 1.00 89.19 110 HIS A N 1
ATOM 873 C CA . HIS A 1 110 ? -0.347 13.762 11.909 1.00 89.19 110 HIS A CA 1
ATOM 874 C C . HIS A 1 110 ? -1.030 13.103 13.118 1.00 89.19 110 HIS A C 1
ATOM 876 O O . HIS A 1 110 ? -2.133 13.490 13.500 1.00 89.19 110 HIS A O 1
ATOM 882 N N . PHE A 1 111 ? -0.373 12.140 13.771 1.00 84.31 111 PHE A N 1
ATOM 883 C CA . PHE A 1 111 ? -0.967 11.447 14.919 1.00 84.31 111 PHE A CA 1
ATOM 884 C C . PHE A 1 111 ? -1.074 12.315 16.184 1.00 84.31 111 PHE A C 1
ATOM 886 O O . PHE A 1 111 ? -1.857 11.977 17.071 1.00 84.31 111 PHE A O 1
ATOM 893 N N . ALA A 1 112 ? -0.341 13.431 16.260 1.00 89.50 112 ALA A N 1
ATOM 894 C CA . ALA A 1 112 ? -0.439 14.415 17.338 1.00 89.50 112 ALA A CA 1
ATOM 895 C C . ALA A 1 112 ? -1.663 15.350 17.225 1.00 89.50 112 ALA A C 1
ATOM 897 O O . ALA A 1 112 ? -1.953 16.081 18.173 1.00 89.50 112 ALA A O 1
ATOM 898 N N . GLN A 1 113 ? -2.374 15.347 16.092 1.00 88.06 113 GLN A N 1
ATOM 899 C CA . GLN A 1 113 ? -3.612 16.112 15.913 1.00 88.06 113 GLN A CA 1
ATOM 900 C C . GLN A 1 113 ? -4.728 15.575 16.824 1.00 88.06 113 GLN A C 1
ATOM 902 O O . GLN A 1 113 ? -4.768 14.381 17.129 1.00 88.06 113 GLN A O 1
ATOM 907 N N . SER A 1 114 ? -5.651 16.448 17.248 1.00 86.06 114 SER A N 1
ATOM 908 C CA . SER A 1 114 ? -6.819 16.006 18.019 1.00 86.06 114 SER A CA 1
ATOM 909 C C . SER A 1 114 ? -7.750 15.152 17.160 1.00 86.06 114 SER A C 1
ATOM 911 O O . SER A 1 114 ? -7.793 15.310 15.941 1.00 86.06 114 SER A O 1
ATOM 913 N N . ASP A 1 115 ? -8.559 14.301 17.791 1.00 81.31 115 ASP A N 1
ATOM 914 C CA . ASP A 1 115 ? -9.507 13.435 17.077 1.00 81.31 115 ASP A CA 1
ATOM 915 C C . ASP A 1 115 ? -10.471 14.230 16.176 1.00 81.31 115 ASP A C 1
ATOM 917 O O . ASP A 1 115 ? -10.846 13.753 15.112 1.00 81.31 115 ASP A O 1
ATOM 921 N N . GLN A 1 116 ? -10.830 15.470 16.545 1.00 80.94 116 GLN A N 1
ATOM 922 C CA . GLN A 1 116 ? -11.691 16.321 15.706 1.00 80.94 116 GLN A CA 1
ATOM 923 C C . GLN A 1 116 ? -10.991 16.858 14.447 1.00 80.94 116 GLN A C 1
ATOM 925 O O . GLN A 1 116 ? -11.663 17.285 13.513 1.00 80.94 116 GLN A O 1
ATOM 930 N N . GLN A 1 117 ? -9.659 16.904 14.443 1.00 80.12 117 GLN A N 1
ATOM 931 C CA . GLN A 1 117 ? -8.843 17.436 13.346 1.00 80.12 117 GLN A CA 1
ATOM 932 C C . GLN A 1 117 ? -8.183 16.329 12.522 1.00 80.12 117 GLN A C 1
ATOM 934 O O . GLN A 1 117 ? -7.767 16.563 11.388 1.00 80.12 117 GLN A O 1
ATOM 939 N N . ARG A 1 118 ? -8.067 15.129 13.094 1.00 85.12 118 ARG A N 1
ATOM 940 C CA . ARG A 1 118 ? -7.407 13.982 12.487 1.00 85.12 118 ARG A CA 1
ATOM 941 C C . ARG A 1 118 ? -8.386 13.238 11.584 1.00 85.12 118 ARG A C 1
ATOM 943 O O . ARG A 1 118 ? -9.012 12.267 11.992 1.00 85.12 118 ARG A O 1
ATOM 950 N N . ASN A 1 119 ? -8.498 13.701 10.343 1.00 87.81 119 ASN A N 1
ATOM 951 C CA . ASN A 1 119 ? -9.201 12.977 9.291 1.00 87.81 119 ASN A CA 1
ATOM 952 C C . ASN A 1 119 ? -8.199 12.181 8.444 1.00 87.81 119 ASN A C 1
ATOM 954 O O . ASN A 1 119 ? -7.314 12.753 7.805 1.00 87.81 119 ASN A O 1
ATOM 958 N N . PHE A 1 120 ? -8.351 10.857 8.431 1.00 90.50 120 PHE A N 1
ATOM 959 C CA . PHE A 1 120 ? -7.483 9.962 7.671 1.00 90.50 120 PHE A CA 1
ATOM 960 C C . PHE A 1 120 ? -7.552 10.219 6.156 1.00 90.50 120 PHE A C 1
ATOM 962 O O . PHE A 1 120 ? -6.529 10.195 5.462 1.00 90.50 120 PHE A O 1
ATOM 969 N N . ASP A 1 121 ? -8.745 10.503 5.630 1.00 90.62 121 ASP A N 1
ATOM 970 C CA . ASP A 1 121 ? -8.938 10.665 4.188 1.00 90.62 121 ASP A CA 1
ATOM 971 C C . ASP A 1 121 ? -8.270 11.951 3.658 1.00 90.62 121 ASP A C 1
ATOM 973 O O . ASP A 1 121 ? -7.820 11.972 2.506 1.00 90.62 121 ASP A O 1
ATOM 977 N N . ASP A 1 122 ? -8.064 12.951 4.523 1.00 90.44 122 ASP A N 1
ATOM 978 C CA . ASP A 1 122 ? -7.432 14.239 4.197 1.00 90.44 122 ASP A CA 1
ATOM 979 C C . ASP A 1 122 ? -5.892 14.186 4.154 1.00 90.44 122 ASP A C 1
ATOM 981 O O . ASP A 1 122 ? -5.243 15.140 3.718 1.00 90.44 122 ASP A O 1
ATOM 985 N N . ILE A 1 123 ? -5.267 13.074 4.563 1.00 92.50 123 ILE A N 1
ATOM 986 C CA . ILE A 1 123 ? -3.806 12.938 4.505 1.00 92.50 123 ILE A CA 1
ATOM 987 C C . ILE A 1 123 ? -3.351 12.907 3.034 1.00 92.50 123 ILE A C 1
ATOM 989 O O . ILE A 1 123 ? -3.643 11.970 2.287 1.00 92.50 123 ILE A O 1
ATOM 993 N N . SER A 1 124 ? -2.596 13.915 2.602 1.00 91.69 124 SER A N 1
ATOM 994 C CA . SER A 1 124 ? -2.100 14.013 1.220 1.00 91.69 124 SER A CA 1
ATOM 995 C C . SER A 1 124 ? -0.854 13.161 0.952 1.00 91.69 124 SER A C 1
ATOM 997 O O . SER A 1 124 ? -0.663 12.671 -0.159 1.00 91.69 124 SER A O 1
ATOM 999 N N . ASP A 1 125 ? -0.008 12.956 1.964 1.00 95.12 125 ASP A N 1
ATOM 1000 C CA . ASP A 1 125 ? 1.202 12.140 1.855 1.00 95.12 125 ASP A CA 1
ATOM 1001 C C . ASP A 1 125 ? 0.857 10.644 1.943 1.00 95.12 125 ASP A C 1
ATOM 1003 O O . ASP A 1 125 ? 0.444 10.137 2.989 1.00 95.12 125 ASP A O 1
ATOM 1007 N N . LEU A 1 126 ? 1.041 9.921 0.834 1.00 96.25 126 LEU A N 1
ATOM 1008 C CA . LEU A 1 126 ? 0.688 8.500 0.741 1.00 96.25 126 LEU A CA 1
ATOM 1009 C C . LEU A 1 126 ? 1.446 7.624 1.749 1.00 96.25 126 LEU A C 1
ATOM 1011 O O . LEU A 1 126 ? 0.903 6.628 2.223 1.00 96.25 126 LEU A O 1
ATOM 1015 N N . PHE A 1 127 ? 2.687 7.986 2.097 1.00 97.06 127 PHE A N 1
ATOM 1016 C CA . PHE A 1 127 ? 3.501 7.222 3.043 1.00 97.06 127 PHE A CA 1
ATOM 1017 C C . PHE A 1 127 ? 3.063 7.487 4.487 1.00 97.06 127 PHE A C 1
ATOM 1019 O O . PHE A 1 127 ? 3.122 6.584 5.319 1.00 97.06 127 PHE A O 1
ATOM 1026 N N . THR A 1 128 ? 2.546 8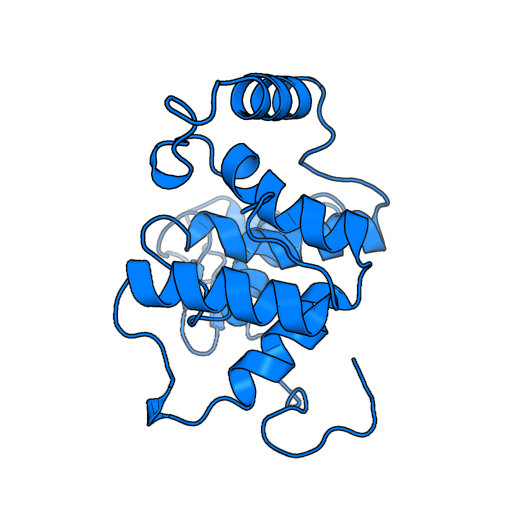.682 4.779 1.00 96.56 128 THR A N 1
ATOM 1027 C CA . THR A 1 128 ? 1.863 8.972 6.042 1.00 96.56 128 THR A CA 1
ATOM 1028 C C . THR A 1 128 ? 0.562 8.175 6.143 1.00 96.56 128 THR A C 1
ATOM 1030 O O . THR A 1 128 ? 0.347 7.536 7.169 1.00 96.56 128 THR A O 1
ATOM 1033 N N . LYS A 1 129 ? -0.255 8.093 5.077 1.00 96.44 129 LYS A N 1
ATOM 1034 C CA . LYS A 1 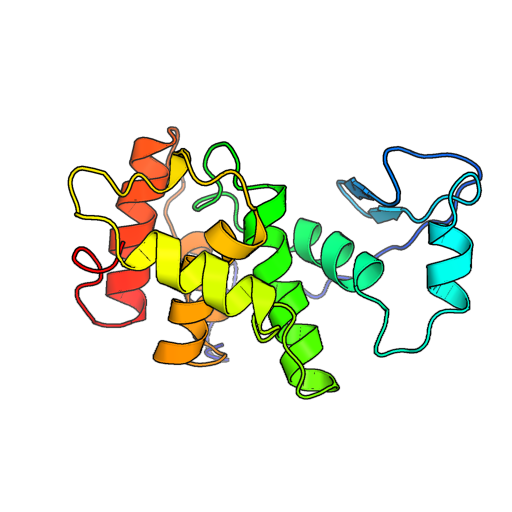129 ? -1.434 7.193 5.041 1.00 96.44 129 LYS A CA 1
ATOM 1035 C C . LYS A 1 129 ? -1.047 5.731 5.265 1.00 96.44 129 LYS A C 1
ATOM 1037 O O . LYS A 1 129 ? -1.693 5.016 6.029 1.00 96.44 129 LYS A O 1
ATOM 1042 N N . LEU A 1 130 ? 0.033 5.286 4.622 1.00 98.06 130 LEU A N 1
ATOM 1043 C CA . LEU A 1 130 ? 0.550 3.923 4.744 1.00 98.06 130 LEU A CA 1
ATOM 1044 C C . LEU A 1 130 ? 0.961 3.572 6.181 1.00 98.06 130 LEU A C 1
ATOM 1046 O O . LEU A 1 130 ? 0.901 2.401 6.551 1.00 98.06 130 LEU A O 1
ATOM 1050 N N . ALA A 1 131 ? 1.354 4.554 6.996 1.00 97.19 131 ALA A N 1
ATOM 1051 C CA . ALA A 1 131 ? 1.818 4.316 8.358 1.00 97.19 131 ALA A CA 1
ATOM 1052 C C . ALA A 1 131 ? 0.761 3.638 9.241 1.00 97.19 131 ALA A C 1
ATOM 1054 O O . ALA A 1 131 ? 1.115 2.705 9.959 1.00 97.19 131 ALA A O 1
ATOM 1055 N N . MET A 1 132 ? -0.519 4.019 9.129 1.00 96.12 132 MET A N 1
ATOM 1056 C CA . MET A 1 132 ? -1.622 3.359 9.848 1.00 96.12 132 MET A CA 1
ATOM 1057 C C . MET A 1 132 ? -1.659 1.858 9.528 1.00 96.12 132 MET A C 1
ATOM 1059 O O . MET A 1 132 ? -1.681 1.011 10.421 1.00 96.12 132 MET A O 1
ATOM 1063 N N . PHE A 1 133 ? -1.591 1.512 8.240 1.00 97.94 133 PHE A N 1
ATOM 1064 C CA . PHE A 1 133 ? -1.563 0.120 7.801 1.00 97.94 133 PHE A CA 1
ATOM 1065 C C . PHE A 1 133 ? -0.302 -0.598 8.297 1.00 97.94 133 PHE A C 1
ATOM 1067 O O . PHE A 1 133 ? -0.364 -1.728 8.787 1.00 97.94 133 PHE A O 1
ATOM 1074 N N . TRP A 1 134 ? 0.859 0.039 8.187 1.00 97.94 134 TRP A N 1
ATOM 1075 C CA . TRP A 1 134 ? 2.116 -0.584 8.575 1.00 97.94 134 TRP A CA 1
ATOM 1076 C C . TRP A 1 134 ? 2.214 -0.838 10.087 1.00 97.94 134 TRP A C 1
ATOM 1078 O O . TRP A 1 134 ? 2.707 -1.888 10.502 1.00 97.94 134 TRP A O 1
ATOM 1088 N N . GLN A 1 135 ? 1.663 0.056 10.912 1.00 96.94 135 GLN A N 1
ATOM 1089 C CA . GLN A 1 135 ? 1.592 -0.107 12.366 1.00 96.94 135 GLN A CA 1
ATOM 1090 C C . GLN A 1 135 ? 0.831 -1.374 12.778 1.00 96.94 135 GLN A C 1
ATOM 1092 O O . GLN A 1 135 ? 1.256 -2.044 13.718 1.00 96.94 135 GLN A O 1
ATOM 1097 N N . LEU A 1 136 ? -0.213 -1.777 12.043 1.00 98.19 136 LEU A N 1
ATOM 1098 C CA . LEU A 1 136 ? -0.908 -3.046 12.297 1.00 98.19 136 LEU A CA 1
ATOM 1099 C C . LEU A 1 136 ? 0.016 -4.257 12.092 1.00 98.19 136 LEU A C 1
ATOM 1101 O O . LEU A 1 136 ? 0.023 -5.185 12.900 1.00 98.19 136 LEU A O 1
ATOM 1105 N N . GLN A 1 137 ? 0.850 -4.245 11.047 1.00 96.88 137 GLN A N 1
ATOM 1106 C CA . GLN A 1 137 ? 1.836 -5.308 10.842 1.00 96.88 137 GLN A CA 1
ATOM 1107 C C . GLN A 1 137 ? 2.928 -5.291 11.914 1.00 96.88 137 GLN A C 1
ATOM 1109 O O . GLN A 1 137 ? 3.371 -6.354 12.345 1.00 96.88 137 GLN A O 1
ATOM 1114 N N . MET A 1 138 ? 3.360 -4.111 12.362 1.00 96.31 138 MET A N 1
ATOM 1115 C CA . MET A 1 138 ? 4.324 -3.998 13.460 1.00 96.31 138 MET A CA 1
ATOM 1116 C C . MET A 1 138 ? 3.751 -4.537 14.777 1.00 96.31 138 MET A C 1
ATOM 1118 O O . MET A 1 138 ? 4.467 -5.213 15.511 1.00 96.31 138 MET A O 1
ATOM 1122 N N . ALA A 1 139 ? 2.469 -4.279 15.054 1.00 97.69 139 ALA A N 1
ATOM 1123 C CA . ALA A 1 139 ? 1.796 -4.704 16.279 1.00 97.69 139 ALA A CA 1
ATOM 1124 C C . ALA A 1 139 ? 1.485 -6.210 16.305 1.00 97.69 139 ALA A C 1
ATOM 1126 O O . ALA A 1 139 ? 1.707 -6.869 17.319 1.00 97.69 139 ALA A O 1
ATOM 1127 N N . PHE A 1 140 ? 0.994 -6.768 15.193 1.00 97.56 140 PHE A N 1
ATOM 1128 C CA . PHE A 1 140 ? 0.483 -8.149 15.133 1.00 97.56 140 PHE A CA 1
ATOM 1129 C C . PHE A 1 140 ? 1.390 -9.119 14.358 1.00 97.56 140 PHE A C 1
ATOM 1131 O O . PHE A 1 140 ? 1.126 -10.321 14.278 1.00 97.56 140 PHE A O 1
ATOM 1138 N N . GLY A 1 141 ? 2.490 -8.613 13.802 1.00 95.75 141 GLY A N 1
ATOM 1139 C CA . GLY A 1 141 ? 3.520 -9.383 13.120 1.00 95.75 141 GLY A CA 1
ATOM 1140 C C . GLY A 1 141 ? 3.240 -9.671 11.643 1.00 95.75 141 GLY A C 1
ATOM 1141 O O . GLY A 1 141 ? 2.167 -9.434 11.089 1.00 95.75 141 GLY A O 1
ATOM 1142 N N . ASN A 1 142 ? 4.239 -10.271 10.993 1.00 93.94 142 ASN A N 1
ATOM 1143 C CA . ASN A 1 142 ? 4.298 -10.504 9.542 1.00 93.94 142 ASN A CA 1
ATOM 1144 C C . ASN A 1 142 ? 3.155 -11.353 8.954 1.00 93.94 142 ASN A C 1
ATOM 1146 O O . ASN A 1 142 ? 2.986 -11.405 7.739 1.00 93.94 142 ASN A O 1
ATOM 1150 N N . ASN A 1 143 ? 2.398 -12.061 9.794 1.00 93.31 143 ASN A N 1
ATOM 1151 C CA . ASN A 1 143 ? 1.265 -12.873 9.358 1.00 93.31 143 ASN A CA 1
ATOM 1152 C C . ASN A 1 143 ? -0.072 -12.121 9.383 1.00 93.31 143 ASN A C 1
ATOM 1154 O O . ASN A 1 143 ? -1.052 -12.690 8.903 1.00 93.31 143 ASN A O 1
ATOM 1158 N N . PHE A 1 144 ? -0.120 -10.885 9.887 1.00 96.75 144 PHE A N 1
ATOM 1159 C CA . PHE A 1 144 ? -1.348 -10.100 10.010 1.00 96.75 144 PHE A CA 1
ATOM 1160 C C . PHE A 1 144 ? -2.072 -9.926 8.668 1.00 96.75 144 PHE A C 1
ATOM 1162 O O . PHE A 1 144 ? -3.137 -10.504 8.478 1.00 96.75 144 PHE A O 1
ATOM 1169 N N . TYR A 1 145 ? -1.467 -9.236 7.695 1.00 96.94 145 TYR A N 1
ATOM 1170 C CA . TYR A 1 145 ? -2.084 -9.012 6.381 1.00 96.94 145 TYR A CA 1
ATOM 1171 C C . TYR A 1 145 ? -2.377 -10.292 5.594 1.00 96.94 145 TYR A C 1
ATOM 1173 O O . TYR A 1 145 ? -3.487 -10.418 5.077 1.00 96.94 145 TYR A O 1
ATOM 1181 N N . PRO A 1 146 ? -1.472 -11.293 5.536 1.00 92.69 146 PRO A N 1
ATOM 1182 C CA . PRO A 1 146 ? -1.809 -12.573 4.923 1.00 92.69 146 PRO A CA 1
ATOM 1183 C C . PRO A 1 146 ? -3.058 -13.230 5.525 1.00 92.69 146 PRO A C 1
ATOM 1185 O O . PRO A 1 146 ? -3.828 -13.843 4.790 1.00 92.69 146 PRO A O 1
ATOM 1188 N N . THR A 1 147 ? -3.257 -13.104 6.841 1.00 93.81 147 THR A N 1
ATOM 1189 C CA . THR A 1 147 ? -4.428 -13.649 7.546 1.00 93.81 147 THR A CA 1
ATOM 1190 C C . THR A 1 147 ? -5.661 -12.781 7.301 1.00 93.81 147 THR A C 1
ATOM 1192 O O . THR A 1 147 ? -6.719 -13.310 6.981 1.00 93.81 147 THR A O 1
ATOM 1195 N N . LEU A 1 148 ? -5.522 -11.457 7.330 1.00 96.25 148 LEU A N 1
ATOM 1196 C CA . LEU A 1 148 ? -6.595 -10.519 7.012 1.00 96.25 148 LEU A CA 1
ATOM 1197 C C . LEU A 1 148 ? -7.154 -10.754 5.605 1.00 96.25 148 LEU A C 1
ATOM 1199 O O . LEU A 1 148 ? -8.355 -10.952 5.438 1.00 96.25 148 LEU A O 1
ATOM 1203 N N . SER A 1 149 ? -6.291 -10.847 4.591 1.00 94.00 149 SER A N 1
ATOM 1204 C CA . SER A 1 149 ? -6.723 -11.155 3.225 1.00 94.00 149 SER A CA 1
ATOM 1205 C C . SER A 1 149 ? -7.348 -12.551 3.106 1.00 94.00 149 SER A C 1
ATOM 1207 O O . SER A 1 149 ? -8.185 -12.760 2.232 1.00 94.00 149 SER A O 1
ATOM 1209 N N . GLN A 1 150 ? -6.967 -13.523 3.951 1.00 91.94 150 GLN A N 1
ATOM 1210 C CA . GLN A 1 150 ? -7.655 -14.823 4.011 1.00 91.94 150 GLN A CA 1
ATOM 1211 C C . GLN A 1 150 ? -9.093 -14.670 4.507 1.00 91.94 150 GLN A C 1
ATOM 1213 O O . GLN A 1 150 ? -9.990 -15.230 3.886 1.00 91.94 150 GLN A O 1
ATOM 1218 N N . TYR A 1 151 ? -9.309 -13.892 5.567 1.00 93.50 151 TYR A N 1
ATOM 1219 C CA . TYR A 1 151 ? -10.645 -13.631 6.100 1.00 93.50 151 TYR A CA 1
ATOM 1220 C C . TYR A 1 151 ? -11.522 -12.925 5.059 1.00 93.50 151 TYR A C 1
ATOM 1222 O O . TYR A 1 151 ? -12.639 -13.366 4.812 1.00 93.50 151 TYR A O 1
ATOM 1230 N N . TYR A 1 152 ? -10.995 -11.917 4.355 1.00 95.06 152 TYR A N 1
ATOM 1231 C CA . TYR A 1 152 ? -11.732 -11.254 3.272 1.00 95.06 152 TYR A CA 1
ATOM 1232 C C . TYR A 1 152 ? -12.106 -12.191 2.120 1.00 95.06 152 TYR A C 1
ATOM 1234 O O . TYR A 1 152 ? -13.207 -12.093 1.590 1.00 95.06 152 TYR A O 1
ATOM 1242 N N . ARG A 1 153 ? -11.227 -13.128 1.736 1.00 92.00 153 ARG A N 1
ATOM 1243 C CA . ARG A 1 153 ? -11.550 -14.123 0.696 1.00 92.00 153 ARG A CA 1
ATOM 1244 C C . ARG A 1 153 ? -12.635 -15.111 1.119 1.00 92.00 153 ARG A C 1
ATOM 1246 O O . ARG A 1 153 ? -13.226 -15.733 0.246 1.00 92.00 153 ARG A O 1
ATOM 1253 N N . LEU A 1 154 ? -12.862 -15.283 2.419 1.00 91.62 154 LEU A N 1
ATOM 1254 C CA . LEU A 1 154 ? -13.893 -16.166 2.964 1.00 91.62 154 LEU A CA 1
ATOM 1255 C C . LEU A 1 154 ? -15.248 -15.470 3.149 1.00 91.62 154 LEU A C 1
ATOM 1257 O O . LEU A 1 154 ? -16.215 -16.152 3.485 1.00 91.62 154 LEU A O 1
ATOM 1261 N N . LEU A 1 155 ? -15.337 -14.153 2.926 1.00 92.25 155 LEU A N 1
ATOM 1262 C CA . LEU A 1 155 ? -16.604 -13.436 3.014 1.00 92.25 155 LEU A CA 1
ATOM 1263 C C . LEU A 1 155 ? -17.598 -13.948 1.960 1.00 92.25 155 LEU A C 1
ATOM 1265 O O . LEU A 1 155 ? -17.229 -14.092 0.786 1.00 92.25 155 LEU A O 1
ATOM 1269 N N . PRO A 1 156 ? -18.865 -14.186 2.342 1.00 92.50 156 PRO A N 1
ATOM 1270 C CA . PRO A 1 156 ? -19.943 -14.365 1.384 1.00 92.50 156 PRO A CA 1
ATOM 1271 C C . PRO A 1 156 ? -19.994 -13.195 0.401 1.00 92.50 156 PRO A C 1
ATOM 1273 O O . PRO A 1 156 ? -19.743 -12.048 0.763 1.00 92.50 156 PRO A O 1
ATOM 1276 N N . PHE A 1 157 ? -20.361 -13.467 -0.853 1.00 88.69 157 PHE A N 1
ATOM 1277 C CA . PHE A 1 157 ? -20.444 -12.411 -1.866 1.00 88.69 157 PHE A CA 1
ATOM 1278 C C . PHE A 1 157 ? -21.407 -11.281 -1.462 1.00 88.69 157 PHE A C 1
ATOM 1280 O O . PHE A 1 157 ? -21.127 -10.124 -1.764 1.00 88.69 157 PHE A O 1
ATOM 1287 N N . SER A 1 158 ? -22.493 -11.616 -0.754 1.00 92.75 158 SER A N 1
ATOM 1288 C CA . SER A 1 158 ? -23.469 -10.665 -0.200 1.00 92.75 158 SER A CA 1
ATOM 1289 C C . SER A 1 158 ? -22.878 -9.680 0.805 1.00 92.75 158 SER A C 1
ATOM 1291 O O . SER A 1 158 ? -23.457 -8.619 1.005 1.00 92.75 158 SER A O 1
ATOM 1293 N N . ASP A 1 159 ? -21.742 -10.028 1.409 1.00 93.62 159 ASP A N 1
ATOM 1294 C CA . ASP A 1 159 ? -21.134 -9.290 2.514 1.00 93.62 159 ASP A CA 1
ATOM 1295 C C . ASP A 1 159 ? -19.928 -8.466 2.027 1.00 93.62 159 ASP A C 1
ATOM 1297 O O . ASP A 1 159 ? -19.228 -7.834 2.818 1.00 93.62 159 ASP A O 1
ATOM 1301 N N . ASN A 1 160 ? -19.655 -8.464 0.713 1.00 94.06 160 ASN A N 1
ATOM 1302 C CA . ASN A 1 160 ? -18.637 -7.586 0.149 1.00 94.06 160 ASN A CA 1
ATOM 1303 C C . ASN A 1 160 ? -19.095 -6.119 0.236 1.00 94.06 160 ASN A C 1
ATOM 1305 O O . ASN A 1 160 ? -20.198 -5.795 -0.208 1.00 94.06 160 ASN A O 1
ATOM 1309 N N . PRO A 1 161 ? -18.231 -5.212 0.719 1.00 96.62 161 PRO A N 1
ATOM 1310 C CA . PRO A 1 161 ? -18.578 -3.805 0.870 1.00 96.62 161 PRO A CA 1
ATOM 1311 C C . PRO A 1 161 ? -18.682 -3.119 -0.499 1.00 96.62 161 PRO A C 1
ATOM 1313 O O . PRO A 1 161 ? -17.769 -3.219 -1.327 1.00 96.62 161 PRO A O 1
ATOM 1316 N N . GLY A 1 162 ? -19.777 -2.392 -0.731 1.00 95.19 162 GLY A N 1
ATOM 1317 C CA . GLY A 1 162 ? -20.036 -1.668 -1.978 1.00 95.19 162 GLY A CA 1
ATOM 1318 C C . GLY A 1 162 ? -19.589 -0.204 -1.946 1.00 95.19 162 GLY A C 1
ATOM 1319 O O . GLY A 1 162 ? -19.265 0.369 -2.986 1.00 95.19 162 GLY A O 1
ATOM 1320 N N . THR A 1 163 ? -19.531 0.405 -0.761 1.00 97.44 163 THR A N 1
ATOM 1321 C CA . THR A 1 163 ? -19.218 1.828 -0.551 1.00 97.44 163 THR A CA 1
ATOM 1322 C C . THR A 1 163 ? -17.941 2.031 0.267 1.00 97.44 163 THR A C 1
ATOM 1324 O O . THR A 1 163 ? -17.485 1.133 0.970 1.00 97.44 163 THR A O 1
ATOM 1327 N N . ASN A 1 164 ? -17.350 3.232 0.218 1.00 97.12 164 ASN A N 1
ATOM 1328 C CA . ASN A 1 164 ? -16.162 3.553 1.025 1.00 97.12 164 ASN A CA 1
ATOM 1329 C C . ASN A 1 164 ? -16.416 3.396 2.529 1.00 97.12 164 ASN A C 1
ATOM 1331 O O . ASN A 1 164 ? -15.566 2.855 3.227 1.00 97.12 164 ASN A O 1
ATOM 1335 N N . VAL A 1 165 ? -17.589 3.823 3.003 1.00 96.81 165 VAL A N 1
ATOM 1336 C CA . VAL A 1 165 ? -17.969 3.722 4.419 1.00 96.81 165 VAL A CA 1
ATOM 1337 C C . VAL A 1 165 ? -18.083 2.257 4.839 1.00 96.81 165 VAL A C 1
ATOM 1339 O O . VAL A 1 165 ? -17.533 1.873 5.865 1.00 96.81 165 VAL A O 1
ATOM 1342 N N . GLU A 1 166 ? -18.712 1.410 4.019 1.00 97.75 166 GLU A N 1
ATOM 1343 C CA . GLU A 1 166 ? -18.773 -0.034 4.285 1.00 97.75 166 GLU A CA 1
ATOM 1344 C C . GLU A 1 166 ? -17.378 -0.673 4.281 1.00 97.75 166 GLU A C 1
ATOM 1346 O O . GLU A 1 166 ? -17.096 -1.518 5.125 1.00 97.75 166 GLU A O 1
ATOM 1351 N N . LYS A 1 167 ? -16.476 -0.253 3.380 1.00 98.12 167 LYS A N 1
ATOM 1352 C CA . LYS A 1 167 ? -15.082 -0.733 3.363 1.00 98.12 167 LYS A CA 1
ATOM 1353 C C . LYS A 1 167 ? -14.332 -0.349 4.636 1.00 98.12 167 LYS A C 1
ATOM 1355 O O . LYS A 1 167 ? -13.634 -1.192 5.193 1.00 98.12 167 LYS A O 1
ATOM 1360 N N . GLN A 1 168 ? -14.467 0.898 5.088 1.00 97.25 168 GLN A N 1
ATOM 1361 C CA . GLN A 1 168 ? -13.840 1.396 6.315 1.00 97.25 168 GLN A CA 1
ATOM 1362 C C . GLN A 1 168 ? -14.375 0.652 7.546 1.00 97.25 168 GLN A C 1
ATOM 1364 O O . GLN A 1 168 ? -13.590 0.101 8.315 1.00 97.25 168 GLN A O 1
ATOM 1369 N N . GLN A 1 169 ? -15.700 0.539 7.682 1.00 97.44 169 GLN A N 1
ATOM 1370 C CA . GLN A 1 169 ? -16.335 -0.175 8.791 1.00 97.44 169 GLN A CA 1
ATOM 1371 C C . GLN A 1 169 ? -15.917 -1.649 8.827 1.00 97.44 169 GLN A C 1
ATOM 1373 O O . GLN A 1 169 ? -15.457 -2.150 9.855 1.00 97.44 169 GLN A O 1
ATOM 1378 N N . LEU A 1 170 ? -15.992 -2.334 7.683 1.00 97.94 170 LEU A N 1
ATOM 1379 C CA . LEU A 1 170 ? -15.587 -3.730 7.589 1.00 97.94 170 LEU A CA 1
ATOM 1380 C C . LEU A 1 170 ? -14.084 -3.903 7.848 1.00 97.94 170 LEU A C 1
ATOM 1382 O O . LEU A 1 170 ? -13.670 -4.922 8.391 1.00 97.94 170 LEU A O 1
ATOM 1386 N N . PHE A 1 171 ? -13.245 -2.927 7.490 1.00 98.06 171 PHE A N 1
ATOM 1387 C CA . PHE A 1 171 ? -11.823 -2.941 7.839 1.00 98.06 171 PHE A CA 1
ATOM 1388 C C . PHE A 1 171 ? -11.598 -2.890 9.349 1.00 98.06 171 PHE A C 1
ATOM 1390 O O . PHE A 1 171 ? -10.819 -3.696 9.861 1.00 98.06 171 PHE A O 1
ATOM 1397 N N . ILE A 1 172 ? -12.314 -2.034 10.079 1.00 98.00 172 ILE A N 1
ATOM 1398 C CA . ILE A 1 172 ? -12.240 -1.977 11.546 1.00 98.00 172 ILE A CA 1
ATOM 1399 C C . ILE A 1 172 ? -12.656 -3.319 12.160 1.00 98.00 172 ILE A C 1
ATOM 1401 O O . ILE A 1 172 ? -11.946 -3.867 13.007 1.00 98.00 172 ILE A O 1
ATOM 1405 N N . GLU A 1 173 ? -13.769 -3.889 11.701 1.00 97.88 173 GLU A N 1
ATOM 1406 C CA . GLU A 1 173 ? -14.291 -5.165 12.200 1.00 97.88 173 GLU A CA 1
ATOM 1407 C C . GLU A 1 173 ? -13.333 -6.330 11.921 1.00 97.88 173 GLU A C 1
ATOM 1409 O O . GLU A 1 173 ? -12.951 -7.064 12.835 1.00 97.88 173 GLU A O 1
ATOM 1414 N N . MET A 1 174 ? -12.882 -6.472 10.674 1.00 97.62 174 MET A N 1
ATOM 1415 C CA . MET A 1 174 ? -12.039 -7.588 10.237 1.00 97.62 174 MET A CA 1
ATOM 1416 C C . MET A 1 174 ? -10.647 -7.529 10.855 1.00 97.62 174 MET A C 1
ATOM 1418 O O . MET A 1 174 ? -10.106 -8.554 11.272 1.00 97.62 174 MET A O 1
ATOM 1422 N N . THR A 1 175 ? -10.055 -6.337 10.957 1.00 98.19 175 THR A N 1
ATOM 1423 C CA . THR A 1 175 ? -8.768 -6.173 11.643 1.00 98.19 175 THR A CA 1
ATOM 1424 C C . THR A 1 175 ? -8.901 -6.463 13.136 1.00 98.19 175 THR A C 1
ATOM 1426 O O . THR A 1 175 ? -8.026 -7.133 13.693 1.00 98.19 175 THR A O 1
ATOM 1429 N N . SER A 1 176 ? -10.000 -6.048 13.777 1.00 98.31 176 SER A N 1
ATOM 1430 C CA . SER A 1 176 ? -10.274 -6.351 15.188 1.00 98.31 176 SER A CA 1
ATOM 1431 C C . SER A 1 176 ? -10.454 -7.853 15.424 1.00 98.31 176 SER A C 1
ATOM 1433 O O . SER A 1 176 ? -9.887 -8.420 16.359 1.00 98.31 176 SER A O 1
ATOM 1435 N N . GLN A 1 177 ? -11.175 -8.531 14.529 1.00 96.25 177 GLN A N 1
ATOM 1436 C CA . GLN A 1 177 ? -11.376 -9.977 14.582 1.00 96.25 177 GLN A CA 1
ATOM 1437 C C . GLN A 1 177 ? -10.063 -10.749 14.394 1.00 96.25 177 GLN A C 1
ATOM 1439 O O . GLN A 1 177 ? -9.779 -11.677 15.149 1.00 96.25 177 GLN A O 1
ATOM 1444 N N . VAL A 1 178 ? -9.245 -10.372 13.405 1.00 96.00 178 VAL A N 1
ATOM 1445 C CA . VAL A 1 178 ? -7.970 -11.048 13.102 1.00 96.00 178 VAL A CA 1
ATOM 1446 C C . VAL A 1 178 ? -6.931 -10.825 14.201 1.00 96.00 178 VAL A C 1
ATOM 1448 O O . VAL A 1 178 ? -6.138 -11.722 14.483 1.00 96.00 178 VAL A O 1
ATOM 1451 N N . SER A 1 179 ? -6.931 -9.646 14.823 1.00 96.44 179 SER A N 1
ATOM 1452 C CA . SER A 1 179 ? -6.022 -9.309 15.925 1.00 96.44 179 SER A CA 1
ATOM 1453 C C . SER A 1 179 ? -6.511 -9.763 17.302 1.00 96.44 179 SER A C 1
ATOM 1455 O O . SER A 1 179 ? -5.723 -9.775 18.248 1.00 96.44 179 SER A O 1
ATOM 1457 N N . ASN A 1 180 ? -7.792 -10.130 17.430 1.00 96.19 180 ASN A N 1
ATOM 1458 C CA . ASN A 1 180 ? -8.465 -10.352 18.710 1.00 96.19 180 ASN A CA 1
ATOM 1459 C C . ASN A 1 180 ? -8.315 -9.152 19.671 1.00 96.19 180 ASN A C 1
ATOM 1461 O O . ASN A 1 180 ? -8.107 -9.314 20.873 1.00 96.19 180 ASN A O 1
ATOM 1465 N N . CYS A 1 181 ? -8.368 -7.937 19.124 1.00 96.88 181 CYS A N 1
ATOM 1466 C CA . CYS A 1 181 ? -8.242 -6.671 19.841 1.00 96.88 181 CYS A CA 1
ATOM 1467 C C . CYS A 1 181 ? -9.268 -5.682 19.284 1.00 96.88 181 CYS A C 1
ATOM 1469 O O . CYS A 1 181 ? -9.492 -5.649 18.082 1.00 96.88 181 CYS A O 1
ATOM 1471 N N . ASN A 1 182 ? -9.882 -4.852 20.130 1.00 97.31 182 ASN A N 1
ATOM 1472 C CA . ASN A 1 182 ? -10.738 -3.775 19.632 1.00 97.31 182 ASN A CA 1
ATOM 1473 C C . ASN A 1 182 ? -9.863 -2.672 19.016 1.00 97.31 182 ASN A C 1
ATOM 1475 O O . ASN A 1 182 ? -9.191 -1.952 19.755 1.00 97.31 182 ASN A O 1
ATOM 1479 N N . LEU A 1 183 ? -9.871 -2.551 17.686 1.00 97.00 183 LEU A N 1
ATOM 1480 C CA . LEU A 1 183 ? -9.072 -1.566 16.952 1.00 97.00 183 LEU A CA 1
ATOM 1481 C C . LEU A 1 183 ? -9.826 -0.278 16.610 1.00 97.00 183 LEU A C 1
ATOM 1483 O O . LEU A 1 183 ? -9.204 0.634 16.079 1.00 97.00 183 LEU A O 1
ATOM 1487 N N . ALA A 1 184 ? -11.106 -0.149 16.969 1.00 94.19 184 ALA A N 1
ATOM 1488 C CA . ALA A 1 184 ? -11.865 1.087 16.753 1.00 94.19 184 ALA A CA 1
ATOM 1489 C C . ALA A 1 184 ? -11.251 2.347 17.411 1.00 94.19 184 ALA A C 1
ATOM 1491 O O . ALA A 1 184 ? -11.436 3.432 16.884 1.00 94.19 184 ALA A O 1
ATOM 1492 N N . PRO A 1 185 ? -10.515 2.276 18.542 1.00 91.44 185 PRO A N 1
ATOM 1493 C CA . PRO A 1 185 ? -9.809 3.455 19.056 1.00 91.44 185 PRO A CA 1
ATOM 1494 C C . PRO A 1 185 ? -8.564 3.850 18.246 1.00 91.44 185 PRO A C 1
ATOM 1496 O O . PRO A 1 185 ? -8.041 4.945 18.434 1.00 91.44 185 PRO A O 1
ATOM 1499 N N . PHE A 1 186 ? -8.034 2.938 17.426 1.00 90.94 186 PHE A N 1
ATOM 1500 C CA . PHE A 1 186 ? -6.836 3.160 16.615 1.00 90.94 186 PHE A CA 1
ATOM 1501 C C . PHE A 1 186 ? -7.169 3.577 15.174 1.00 90.94 186 PHE A C 1
ATOM 1503 O O . PHE A 1 186 ? -6.433 4.384 14.607 1.00 90.94 186 PHE A O 1
ATOM 1510 N N . LEU A 1 187 ? -8.235 3.007 14.603 1.00 88.62 187 LEU A N 1
ATOM 1511 C CA . LEU A 1 187 ? -8.712 3.202 13.228 1.00 88.62 187 LEU A CA 1
ATOM 1512 C C . LEU A 1 187 ? -9.882 4.185 13.181 1.00 88.62 187 LEU A C 1
ATOM 1514 O O . LEU A 1 187 ? -9.834 5.088 12.320 1.00 88.62 187 LEU A O 1
#

Radius of gyration: 17.52 Å; chains: 1; bounding box: 44×44×46 Å